Protein AF-A0A6P1AHA4-F1 (afdb_monomer)

Mean predicted aligned error: 9.25 Å

Nearest PDB structures (foldseek):
  4m03-assembly1_A-2  TM=5.095E-01  e=1.663E-08  Staphylococcus aureus subsp. aureus NCTC 8325
  4nzj-assembly1_A  TM=7.032E-01  e=1.638E-04  Bacteroides fragilis NCTC 9343
  6fg9-assembly1_A  TM=3.949E-01  e=1.420E-05  Mus musculus
  2wim-assembly1_A  TM=3.393E-01  e=1.420E-05  Homo sapiens
  6fg9-assembly1_B  TM=3.311E-01  e=2.554E-05  Mus musculus

Foldseek 3Di:
DDDDDDPVRAAKDKDKDWDADPVGDIDIDIDIDGDHDDFDAKDWDDDADQEFEAQAKGKDATDIDGPSRFQKAKDWDFDDPPWDADRRGIIIDHDHPVRAAKGKTKMWMGGPVGHIDIDIGIHGYHHDGDFDAKDWPDDADQEDEQQAKGKDFTDIDTPRPAQKFKDWPFWDPPWDADRRRRIIIDGGDDADKGKTKMKMGRVPHIDIDIGIHGYDHFDDKAWDDPDDADPDDDVPDDGDDDIDIDGD

Secondary structure (DSSP, 8-state):
------GGG-EEEEEEEEEE-TTS-EEEEEEEEEE--PPPPPEE------EEETTSPEEEE--EE-TT-PPPEEEESS--TT-EE-TT-EEEE---GGG-EEEEEEEEEE-TTS-EEEEEEEEEEESS------EE------EEETTS-EEEE--EE-SS-PPPEEEEEE--TT-EE-TTT-EEEESSPPSEEEEEEEEEE-SS-EEEEEEEEEEE--PPPEE--SSPPPS---TTPPP-----EE--

Structure (mmCIF, N/CA/C/O backbone):
data_AF-A0A6P1AHA4-F1
#
_entry.id   AF-A0A6P1AHA4-F1
#
loop_
_atom_site.group_PDB
_atom_site.id
_atom_site.type_symbol
_atom_site.label_atom_id
_atom_site.label_alt_id
_atom_site.label_comp_id
_atom_site.label_asym_id
_atom_site.label_entity_id
_atom_site.label_seq_id
_atom_site.pdbx_PDB_ins_code
_atom_site.Cartn_x
_atom_site.Cartn_y
_atom_site.Cartn_z
_atom_site.occupancy
_atom_site.B_iso_or_equiv
_atom_site.auth_seq_id
_atom_site.auth_comp_id
_atom_site.auth_asym_id
_atom_site.auth_atom_id
_atom_site.pdbx_PDB_model_num
ATOM 1 N N . MET A 1 1 ? -47.583 -9.252 -19.473 1.00 72.88 1 MET A N 1
ATOM 2 C CA . MET A 1 1 ? -46.182 -9.526 -19.862 1.00 72.88 1 MET A CA 1
ATOM 3 C C . MET A 1 1 ? -45.518 -10.325 -18.753 1.00 72.88 1 MET A C 1
ATOM 5 O O . MET A 1 1 ? -45.801 -10.037 -17.598 1.00 72.88 1 MET A O 1
ATOM 9 N N . SER A 1 2 ? -44.690 -11.318 -19.083 1.00 84.12 2 SER A N 1
ATOM 10 C CA . SER A 1 2 ? -43.883 -12.075 -18.114 1.00 84.12 2 SER A CA 1
ATOM 11 C C . SER A 1 2 ? -42.471 -12.244 -18.663 1.00 84.12 2 SER A C 1
ATOM 13 O O . SER A 1 2 ? -42.309 -12.668 -19.806 1.00 84.12 2 SER A O 1
ATOM 15 N N . TRP A 1 3 ? -41.469 -11.923 -17.855 1.00 88.94 3 TRP A N 1
ATOM 16 C CA . TRP A 1 3 ? -40.058 -12.100 -18.173 1.00 88.94 3 TRP A CA 1
ATOM 17 C C . TRP A 1 3 ? -39.348 -12.660 -16.943 1.00 88.94 3 TRP A C 1
ATOM 19 O O . TRP A 1 3 ? -39.652 -12.244 -15.826 1.00 88.94 3 TRP A O 1
ATOM 29 N N . GLN A 1 4 ? -38.435 -13.607 -17.148 1.00 90.88 4 GLN A N 1
ATOM 30 C CA . GLN A 1 4 ? -37.599 -14.179 -16.098 1.00 90.88 4 GLN A CA 1
ATOM 31 C C . GLN A 1 4 ? -36.135 -13.842 -16.425 1.00 90.88 4 GLN A C 1
ATOM 33 O O . GLN A 1 4 ? -35.586 -14.430 -17.360 1.00 90.88 4 GLN A O 1
ATOM 38 N N . PRO A 1 5 ? -35.523 -12.867 -15.727 1.00 87.25 5 PRO A N 1
ATOM 39 C CA . PRO A 1 5 ? -34.144 -12.464 -15.981 1.00 87.25 5 PRO A CA 1
ATOM 40 C C . PRO A 1 5 ? -33.152 -13.612 -15.755 1.00 87.25 5 PRO A C 1
ATOM 42 O O . PRO A 1 5 ? -33.356 -14.473 -14.899 1.00 87.25 5 PRO A O 1
ATOM 45 N N . THR A 1 6 ? -32.055 -13.598 -16.510 1.00 87.88 6 THR A N 1
ATOM 46 C CA . THR A 1 6 ? -30.890 -14.488 -16.327 1.00 87.88 6 THR A CA 1
ATOM 47 C C . THR A 1 6 ? -29.669 -13.653 -15.913 1.00 87.88 6 THR A C 1
ATOM 49 O O . THR A 1 6 ? -29.747 -12.429 -15.996 1.00 87.88 6 THR A O 1
ATOM 52 N N . PRO A 1 7 ? -28.521 -14.239 -15.517 1.00 82.94 7 PRO A N 1
ATOM 53 C CA . PRO A 1 7 ? -27.313 -13.455 -15.216 1.00 82.94 7 PRO A CA 1
ATOM 54 C C . PRO A 1 7 ? -26.872 -12.517 -16.354 1.00 82.94 7 PRO A C 1
ATOM 56 O O . PRO A 1 7 ? -26.447 -11.396 -16.106 1.00 82.94 7 PRO A O 1
ATOM 59 N N . ASN A 1 8 ? -27.087 -12.910 -17.615 1.00 85.50 8 ASN A N 1
ATOM 60 C CA . ASN A 1 8 ? -26.802 -12.069 -18.789 1.00 85.50 8 ASN A CA 1
ATOM 61 C C . ASN A 1 8 ? -27.791 -10.901 -18.963 1.00 85.50 8 ASN A C 1
ATOM 63 O O . ASN A 1 8 ? -27.689 -10.131 -19.912 1.00 85.50 8 ASN A O 1
ATOM 67 N N . SER A 1 9 ? -28.798 -10.814 -18.099 1.00 88.00 9 SER A N 1
ATOM 68 C CA . SER A 1 9 ? -29.814 -9.769 -18.095 1.00 88.00 9 SER A CA 1
ATOM 69 C C . SER A 1 9 ? -29.532 -8.674 -17.069 1.00 88.00 9 SER A C 1
ATOM 71 O O . SER A 1 9 ? -30.369 -7.790 -16.941 1.00 88.00 9 SER A O 1
ATOM 73 N N . ILE A 1 10 ? -28.414 -8.709 -16.338 1.00 86.12 10 ILE A N 1
ATOM 74 C CA . ILE A 1 10 ? -28.027 -7.624 -15.423 1.00 86.12 10 ILE A CA 1
ATOM 75 C C . ILE A 1 10 ? -27.867 -6.312 -16.207 1.00 86.12 10 ILE A C 1
ATOM 77 O O . ILE A 1 10 ? -27.347 -6.304 -17.324 1.00 86.12 10 ILE A O 1
ATOM 81 N N . GLY A 1 11 ? -28.334 -5.209 -15.621 1.00 83.88 11 GLY A N 1
ATOM 82 C CA . GLY A 1 11 ? -28.266 -3.867 -16.199 1.00 83.88 11 GLY A CA 1
ATOM 83 C C . GLY A 1 11 ? -29.634 -3.266 -16.526 1.00 83.88 11 GLY A C 1
ATOM 84 O O . GLY A 1 11 ? -30.683 -3.760 -16.103 1.00 83.88 11 GLY A O 1
ATOM 85 N N . THR A 1 12 ? -29.616 -2.158 -17.267 1.00 89.62 12 THR A N 1
ATOM 86 C CA . THR A 1 12 ? -30.808 -1.352 -17.564 1.00 89.62 12 THR A CA 1
ATOM 87 C C . THR A 1 12 ? -31.448 -1.753 -18.887 1.00 89.62 12 THR A C 1
ATOM 89 O O . THR A 1 12 ? -30.805 -1.737 -19.935 1.00 89.62 12 THR A O 1
ATOM 92 N N . HIS A 1 13 ? -32.751 -2.024 -18.854 1.00 92.44 13 HIS A N 1
ATOM 93 C CA . HIS A 1 13 ? -33.557 -2.411 -20.011 1.00 92.44 13 HIS A CA 1
ATOM 94 C C . HIS A 1 13 ? -34.652 -1.380 -20.261 1.00 92.44 13 HIS A C 1
ATOM 96 O O . HIS A 1 13 ? -35.356 -0.978 -19.335 1.00 92.44 13 HIS A O 1
ATOM 102 N N . GLN A 1 14 ? -34.841 -0.967 -21.514 1.00 93.88 14 GLN A N 1
ATOM 103 C CA . GLN A 1 14 ? -36.011 -0.174 -21.890 1.00 93.88 14 GLN A CA 1
ATOM 104 C C . GLN A 1 14 ? -37.192 -1.089 -22.200 1.00 93.88 14 GLN A C 1
ATOM 106 O O . GLN A 1 14 ? -37.103 -1.985 -23.039 1.00 93.88 14 GLN A O 1
ATOM 111 N N . VAL A 1 15 ? -38.318 -0.828 -21.546 1.00 93.88 15 VAL A N 1
ATOM 112 C CA . VAL A 1 15 ? -39.584 -1.507 -21.796 1.00 93.88 15 VAL A CA 1
ATOM 113 C C . VAL A 1 15 ? -40.530 -0.542 -22.497 1.00 93.88 15 VAL A C 1
ATOM 115 O O . VAL A 1 15 ? -40.813 0.544 -21.993 1.00 93.88 15 VAL A O 1
ATOM 118 N N . LYS A 1 16 ? -41.051 -0.971 -23.650 1.00 94.00 16 LYS A N 1
ATOM 119 C CA . LYS A 1 16 ? -42.031 -0.240 -24.455 1.00 94.00 16 LYS A CA 1
ATOM 120 C C . LYS A 1 16 ? -43.303 -1.062 -24.606 1.00 94.00 16 LYS A C 1
ATOM 122 O O . LYS A 1 16 ? -43.263 -2.193 -25.085 1.00 94.00 16 LYS A O 1
ATOM 127 N N . ILE A 1 17 ? -44.431 -0.481 -24.219 1.00 92.50 17 ILE A N 1
ATOM 128 C CA . ILE A 1 17 ? -45.760 -1.079 -24.345 1.00 92.50 17 ILE A CA 1
ATOM 129 C C . ILE A 1 17 ? -46.559 -0.221 -25.320 1.00 92.50 17 ILE A C 1
ATOM 131 O O . ILE A 1 17 ? -46.728 0.970 -25.079 1.00 92.50 17 ILE A O 1
ATOM 135 N N . GLN A 1 18 ? -47.065 -0.817 -26.400 1.00 93.50 18 GLN A N 1
ATOM 136 C CA . GLN A 1 18 ? -47.950 -0.153 -27.356 1.00 93.50 18 GLN A CA 1
ATOM 137 C C . GLN A 1 18 ? -49.323 -0.824 -27.334 1.00 93.50 18 GLN A C 1
ATOM 139 O O . GLN A 1 18 ? -49.429 -2.046 -27.439 1.00 93.50 18 GLN A O 1
ATOM 144 N N . LEU A 1 19 ? -50.372 -0.020 -27.198 1.00 92.19 19 LEU A N 1
ATOM 145 C CA . LEU A 1 19 ? -51.761 -0.452 -27.316 1.00 92.19 19 LEU A CA 1
ATOM 146 C C . LEU A 1 19 ? -52.336 0.169 -28.577 1.00 92.19 19 LEU A C 1
ATOM 148 O O . LEU A 1 19 ? -52.217 1.380 -28.739 1.00 92.19 19 LEU A O 1
ATOM 152 N N . SER A 1 20 ? -52.977 -0.633 -29.422 1.00 94.06 20 SER A N 1
ATOM 153 C CA . SER A 1 20 ? -53.662 -0.152 -30.622 1.00 94.06 20 SER A CA 1
ATOM 154 C C . SER A 1 20 ? -55.125 -0.576 -30.615 1.00 94.06 20 SER A C 1
ATOM 156 O O . SER A 1 20 ? -55.442 -1.686 -30.183 1.00 94.06 20 SER A O 1
ATOM 158 N N . ASP A 1 21 ? -56.014 0.291 -31.092 1.00 91.19 21 ASP A N 1
ATOM 159 C CA . ASP A 1 21 ? -57.419 -0.045 -31.307 1.00 91.19 21 ASP A CA 1
ATOM 160 C C . ASP A 1 21 ? -57.650 -0.710 -32.678 1.00 91.19 21 ASP A C 1
ATOM 162 O O . ASP A 1 21 ? -56.752 -0.820 -33.517 1.00 91.19 21 ASP A O 1
ATOM 166 N N . HIS A 1 22 ? -58.882 -1.168 -32.920 1.00 88.81 22 HIS A N 1
ATOM 167 C CA . HIS A 1 22 ? -59.252 -1.815 -34.182 1.00 88.81 22 HIS A CA 1
ATOM 168 C C . HIS A 1 22 ? -59.330 -0.842 -35.378 1.00 88.81 22 HIS A C 1
ATOM 170 O O . HIS A 1 22 ? -59.587 -1.280 -36.499 1.00 88.81 22 HIS A O 1
ATOM 176 N N . LEU A 1 23 ? -59.181 0.467 -35.146 1.00 90.00 23 LEU A N 1
ATOM 177 C CA . LEU A 1 23 ? -59.159 1.522 -36.162 1.00 90.00 23 LEU A CA 1
ATOM 178 C C . LEU A 1 23 ? -57.726 1.984 -36.477 1.00 90.00 23 LEU A C 1
ATOM 180 O O . LEU A 1 23 ? -57.538 2.812 -37.367 1.00 90.00 23 LEU A O 1
ATOM 184 N N . GLY A 1 24 ? -56.719 1.425 -35.797 1.00 85.94 24 GLY A N 1
ATOM 185 C CA . GLY A 1 24 ? -55.301 1.677 -36.039 1.00 85.94 24 GLY A CA 1
ATOM 186 C C . GLY A 1 24 ? -54.704 2.837 -35.239 1.00 85.94 24 GLY A C 1
ATOM 187 O O . GLY A 1 24 ? -53.540 3.171 -35.461 1.00 85.94 24 GLY A O 1
ATOM 188 N N . LEU A 1 25 ? -55.442 3.446 -34.306 1.00 91.56 25 LEU A N 1
ATOM 189 C CA . LEU A 1 25 ? -54.861 4.418 -33.376 1.00 91.56 25 LEU A CA 1
ATOM 190 C C . LEU A 1 25 ? -54.088 3.681 -32.290 1.00 91.56 25 LEU A C 1
ATOM 192 O O . LEU A 1 25 ? -54.546 2.651 -31.804 1.00 91.56 25 LEU A O 1
ATOM 196 N N . SER A 1 26 ? -52.932 4.214 -31.890 1.00 93.19 26 SER A N 1
ATOM 197 C CA . SER A 1 26 ? -52.112 3.598 -30.848 1.00 93.19 26 SER A CA 1
ATOM 198 C C . SER A 1 26 ? -51.616 4.591 -29.808 1.00 93.19 26 SER A C 1
ATOM 200 O O . SER A 1 26 ? -51.349 5.749 -30.126 1.00 93.19 26 SER A O 1
ATOM 202 N N . THR A 1 27 ? -51.453 4.116 -28.577 1.00 95.00 27 THR A N 1
ATOM 203 C CA . THR A 1 27 ? -50.766 4.817 -27.491 1.00 95.00 27 THR A CA 1
ATOM 204 C C . THR A 1 27 ? -49.573 3.994 -27.024 1.00 95.00 27 THR A C 1
ATOM 206 O O . THR A 1 27 ? -49.561 2.771 -27.165 1.00 95.00 27 THR A O 1
ATOM 209 N N . THR A 1 28 ? -48.550 4.662 -26.500 1.00 95.31 28 THR A N 1
ATOM 210 C CA . THR A 1 28 ? -47.308 4.032 -26.047 1.00 95.31 28 THR A CA 1
ATOM 211 C C . THR A 1 28 ? -46.993 4.458 -24.619 1.00 95.31 28 THR A C 1
ATOM 213 O O . THR A 1 28 ? -47.102 5.635 -24.286 1.00 95.31 28 THR A O 1
ATOM 216 N N . GLN A 1 29 ? -46.552 3.504 -23.804 1.00 94.94 29 GLN A N 1
ATOM 217 C CA . GLN A 1 29 ? -45.918 3.739 -22.513 1.00 94.94 29 GLN A CA 1
ATOM 218 C C . GLN A 1 29 ? -44.489 3.192 -22.541 1.00 94.94 29 GLN A C 1
ATOM 220 O O . GLN A 1 29 ? -44.266 2.057 -22.965 1.00 94.94 29 GLN A O 1
ATOM 225 N N . GLU A 1 30 ? -43.534 3.990 -22.070 1.00 96.50 30 GLU A N 1
ATOM 226 C CA . GLU A 1 30 ? -42.123 3.614 -21.968 1.00 96.50 30 GLU A CA 1
ATOM 227 C C . GLU A 1 30 ? -41.646 3.776 -20.522 1.00 96.50 30 GLU A C 1
ATOM 229 O O . GLU A 1 30 ? -42.022 4.730 -19.838 1.00 96.50 30 GLU A O 1
ATOM 234 N N . PHE A 1 31 ? -40.841 2.826 -20.048 1.00 94.00 31 PHE A N 1
ATOM 235 C CA . PHE A 1 31 ? -40.146 2.904 -18.764 1.00 94.00 31 PHE A CA 1
ATOM 236 C C . PHE A 1 31 ? -38.837 2.115 -18.807 1.00 94.00 31 PHE A C 1
ATOM 238 O O . PHE A 1 31 ? -38.644 1.237 -19.648 1.00 94.00 31 PHE A O 1
ATOM 245 N N . THR A 1 32 ? -37.929 2.422 -17.888 1.00 94.44 32 THR A N 1
ATOM 246 C CA . THR A 1 32 ? -36.685 1.674 -17.689 1.00 94.44 32 THR A CA 1
ATOM 247 C C . THR A 1 32 ? -36.843 0.682 -16.545 1.00 94.44 32 THR A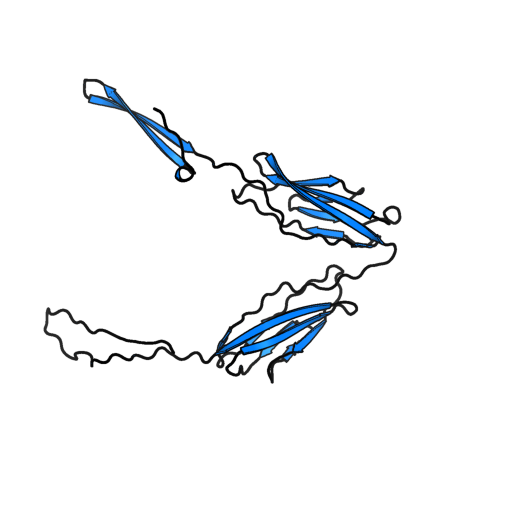 C 1
ATOM 249 O O . THR A 1 32 ? -37.358 1.037 -15.485 1.00 94.44 32 THR A O 1
ATOM 252 N N . LEU A 1 33 ? -36.379 -0.547 -16.750 1.00 91.06 33 LEU A N 1
ATOM 253 C CA . LEU A 1 33 ? -36.299 -1.599 -15.744 1.00 91.06 33 LEU A CA 1
ATOM 254 C C . LEU A 1 33 ? -34.828 -1.933 -15.497 1.00 91.06 33 LEU A C 1
ATOM 256 O O . LEU A 1 33 ? -34.124 -2.338 -16.419 1.00 91.06 33 LEU A O 1
ATOM 260 N N . GLU A 1 34 ? -34.373 -1.779 -14.261 1.00 89.44 34 GLU A N 1
ATOM 261 C CA . GLU A 1 34 ? -33.038 -2.199 -13.843 1.00 89.44 34 GLU A CA 1
ATOM 262 C C . GLU A 1 34 ? -33.112 -3.613 -13.256 1.00 89.44 34 GLU A C 1
ATOM 264 O O . GLU A 1 34 ? -33.886 -3.872 -12.332 1.00 89.44 34 GLU A O 1
ATOM 269 N N . VAL A 1 35 ? -32.314 -4.534 -13.795 1.00 86.19 35 VAL A N 1
ATOM 270 C CA . VAL A 1 35 ? -32.098 -5.853 -13.193 1.00 86.19 35 VAL A CA 1
ATOM 271 C C . VAL A 1 35 ? -30.781 -5.821 -12.443 1.00 86.19 35 VAL A C 1
ATOM 273 O O . VAL A 1 35 ? -29.713 -5.745 -13.053 1.00 86.19 35 VAL A O 1
ATOM 276 N N . LYS A 1 36 ? -30.870 -5.899 -11.118 1.00 79.31 36 LYS A N 1
ATOM 277 C CA . LYS A 1 36 ? -29.707 -5.982 -10.237 1.00 79.31 36 LYS A CA 1
ATOM 278 C C . LYS A 1 36 ? -29.238 -7.428 -10.094 1.00 79.31 36 LYS A C 1
ATOM 280 O O . LYS A 1 36 ? -30.049 -8.356 -10.156 1.00 79.31 36 LYS A O 1
ATOM 285 N N . GLY A 1 37 ? -27.929 -7.603 -9.936 1.00 80.38 37 GLY A N 1
ATOM 286 C CA . GLY A 1 37 ? -27.322 -8.888 -9.604 1.00 80.38 37 GLY A CA 1
ATOM 287 C C . GLY A 1 37 ? -27.663 -9.347 -8.182 1.00 80.38 37 GLY A C 1
ATOM 288 O O . GLY A 1 37 ? -28.421 -8.700 -7.458 1.00 80.38 37 GLY A O 1
ATOM 289 N N . ILE A 1 38 ? -27.098 -10.489 -7.789 1.00 84.19 38 ILE A N 1
ATOM 290 C CA . ILE A 1 38 ? -27.051 -10.892 -6.380 1.00 84.19 38 ILE A CA 1
ATOM 291 C C . ILE A 1 38 ? -25.902 -10.111 -5.754 1.00 84.19 38 ILE A C 1
ATOM 293 O O . ILE A 1 38 ? -24.783 -10.230 -6.235 1.00 84.19 38 ILE A O 1
ATOM 297 N N . ASN A 1 39 ? -26.193 -9.350 -4.705 1.00 88.19 39 ASN A N 1
ATOM 298 C CA . ASN A 1 39 ? -25.191 -8.583 -3.976 1.00 88.19 39 ASN A CA 1
ATOM 299 C C . ASN A 1 39 ? -24.096 -9.493 -3.404 1.00 88.19 39 ASN A C 1
ATOM 301 O O . ASN A 1 39 ? -24.404 -10.480 -2.721 1.00 88.19 39 ASN A O 1
ATOM 305 N N . THR A 1 40 ? -22.840 -9.149 -3.650 1.00 91.31 40 THR A N 1
ATOM 306 C CA . THR A 1 40 ? -21.669 -9.858 -3.139 1.00 91.31 40 THR A CA 1
ATOM 307 C C . THR A 1 40 ? -21.115 -9.111 -1.929 1.00 91.31 40 THR A C 1
ATOM 309 O O . THR A 1 40 ? -20.973 -7.903 -2.000 1.00 91.31 40 THR A O 1
ATOM 312 N N . PRO A 1 41 ? -20.764 -9.786 -0.819 1.00 93.62 41 PRO A N 1
ATOM 313 C CA . PRO A 1 41 ? -20.132 -9.104 0.302 1.00 93.62 41 PRO A CA 1
ATOM 314 C C . PRO A 1 41 ? -18.768 -8.497 -0.075 1.00 93.62 41 PRO A C 1
ATOM 316 O O . PRO A 1 41 ? -18.034 -9.104 -0.869 1.00 93.62 41 PRO A O 1
ATOM 319 N N . PRO A 1 42 ? -18.354 -7.407 0.593 1.00 97.44 42 PRO A N 1
ATOM 320 C CA . PRO A 1 42 ? -17.013 -6.848 0.448 1.00 97.44 42 PRO A CA 1
ATOM 321 C C . PRO A 1 42 ? -15.913 -7.868 0.768 1.00 97.44 42 PRO A C 1
ATOM 323 O O . PRO A 1 42 ? -16.109 -8.791 1.558 1.00 97.44 42 PRO A O 1
ATOM 326 N N . GLN A 1 43 ? -14.709 -7.674 0.238 1.00 98.00 43 GLN A N 1
ATOM 327 C CA . GLN A 1 43 ? -13.529 -8.487 0.557 1.00 98.00 43 GLN A CA 1
ATOM 328 C C . GLN A 1 43 ? -12.407 -7.622 1.126 1.00 98.00 43 GLN A C 1
ATOM 330 O O . GLN A 1 43 ? -12.091 -6.587 0.551 1.00 98.00 43 GLN A O 1
ATOM 335 N N . ILE A 1 44 ? -11.798 -8.056 2.235 1.00 98.25 44 ILE A N 1
ATOM 336 C CA . ILE A 1 44 ? -10.654 -7.390 2.879 1.00 98.25 44 ILE A CA 1
ATOM 337 C C . ILE A 1 44 ? -9.359 -8.071 2.422 1.00 98.25 44 ILE A C 1
ATOM 339 O O . ILE A 1 44 ? -9.240 -9.291 2.528 1.00 98.25 44 ILE A O 1
ATOM 343 N N . HIS A 1 45 ? -8.385 -7.280 1.969 1.00 97.00 45 HIS A N 1
ATOM 344 C CA . HIS A 1 45 ? -7.090 -7.751 1.450 1.00 97.00 45 HIS A CA 1
ATOM 345 C C . HIS A 1 45 ? -5.886 -7.236 2.248 1.00 97.00 45 HIS A C 1
ATOM 347 O O . HIS A 1 45 ? -4.760 -7.668 2.013 1.00 97.00 45 HIS A O 1
ATOM 353 N N . SER A 1 46 ? -6.097 -6.307 3.184 1.00 96.56 46 SER A N 1
ATOM 354 C CA . SER A 1 46 ? -5.052 -5.799 4.078 1.00 96.56 46 SER A CA 1
ATOM 355 C C . SER A 1 46 ? -4.747 -6.770 5.220 1.00 96.56 46 SER A C 1
ATOM 357 O O . SER A 1 46 ? -5.631 -7.465 5.719 1.00 96.56 46 SER A O 1
ATOM 359 N N . THR A 1 47 ? -3.518 -6.713 5.737 1.00 95.69 47 THR A N 1
ATOM 360 C CA . THR A 1 47 ? -3.073 -7.477 6.916 1.00 95.69 47 THR A CA 1
ATOM 361 C C . THR A 1 47 ? -2.693 -6.510 8.043 1.00 95.69 47 THR A C 1
ATOM 363 O O . THR A 1 47 ? -1.952 -5.568 7.770 1.00 95.69 47 THR A O 1
ATOM 366 N N . PRO A 1 48 ? -3.199 -6.687 9.277 1.00 96.06 48 PRO A N 1
ATOM 367 C CA . PRO A 1 48 ? -2.885 -5.802 10.397 1.00 96.06 48 PRO A CA 1
ATOM 368 C C . PRO A 1 48 ? -1.482 -6.047 10.953 1.00 96.06 48 PRO A C 1
ATOM 370 O O . PRO A 1 48 ? -0.965 -7.164 10.912 1.00 96.06 48 PRO A O 1
ATOM 373 N N . ILE A 1 49 ? -0.917 -5.011 11.570 1.00 92.75 49 ILE A N 1
ATOM 374 C CA . ILE A 1 49 ? 0.230 -5.149 12.468 1.00 92.75 49 ILE A CA 1
ATOM 375 C C . ILE A 1 49 ? -0.295 -5.693 13.801 1.00 92.75 49 ILE A C 1
ATOM 377 O O . ILE A 1 49 ? -1.308 -5.227 14.322 1.00 92.75 49 ILE A O 1
ATOM 381 N N . THR A 1 50 ? 0.370 -6.700 14.361 1.00 95.69 50 THR A N 1
ATOM 382 C CA . THR A 1 50 ? -0.115 -7.419 15.554 1.00 95.69 50 THR A CA 1
ATOM 383 C C . THR A 1 50 ? 0.645 -7.070 16.832 1.00 95.69 50 THR A C 1
ATOM 385 O O . THR A 1 50 ? 0.451 -7.719 17.862 1.00 95.69 50 THR A O 1
ATOM 388 N N . SER A 1 51 ? 1.494 -6.044 16.799 1.00 95.12 51 SER A N 1
ATOM 389 C CA . SER A 1 51 ? 2.216 -5.527 17.962 1.00 95.12 51 SER A CA 1
ATOM 390 C C . SER A 1 51 ? 2.299 -4.005 17.949 1.00 95.12 51 SER A C 1
ATOM 392 O O . SER A 1 51 ? 2.309 -3.388 16.893 1.00 95.12 51 SER A O 1
ATOM 394 N N . THR A 1 52 ? 2.354 -3.400 19.128 1.00 96.25 52 THR A N 1
ATOM 395 C CA . THR A 1 52 ? 2.710 -1.989 19.329 1.00 96.25 52 THR A CA 1
ATOM 396 C C . THR A 1 52 ? 3.203 -1.805 20.769 1.00 96.25 52 THR A C 1
ATOM 398 O O . THR A 1 52 ? 3.116 -2.736 21.579 1.00 96.25 52 THR A O 1
ATOM 401 N N . SER A 1 53 ? 3.704 -0.629 21.129 1.00 96.38 53 SER A N 1
ATOM 402 C CA . SER A 1 53 ? 3.989 -0.281 22.520 1.00 96.38 53 SER A CA 1
ATOM 403 C C . SER A 1 53 ? 3.043 0.785 23.052 1.00 96.38 53 SER A C 1
ATOM 405 O O . SER A 1 53 ? 2.349 1.477 22.308 1.00 96.38 53 SER A O 1
ATOM 407 N N . ILE A 1 54 ? 3.046 0.950 24.371 1.00 96.56 54 ILE A N 1
ATOM 408 C CA . ILE A 1 54 ? 2.464 2.139 24.995 1.00 96.56 54 ILE A CA 1
ATOM 409 C C . ILE A 1 54 ? 3.092 3.414 24.420 1.00 96.56 54 ILE A C 1
ATOM 411 O O . ILE A 1 54 ? 4.257 3.404 24.015 1.00 96.56 54 ILE A O 1
ATOM 415 N N . ASP A 1 55 ? 2.301 4.484 24.370 1.00 94.62 55 ASP A N 1
ATOM 416 C CA . ASP A 1 55 ? 2.663 5.817 23.865 1.00 94.62 55 ASP A CA 1
ATOM 417 C C . ASP A 1 55 ? 3.078 5.886 22.375 1.00 94.62 55 ASP A C 1
ATOM 419 O O . ASP A 1 55 ? 3.263 6.981 21.842 1.00 94.62 55 ASP A O 1
ATOM 423 N N . GLN A 1 56 ? 3.148 4.752 21.670 1.00 93.12 56 GLN A N 1
ATOM 424 C CA . GLN A 1 56 ? 3.398 4.669 20.230 1.00 93.12 56 GLN A CA 1
ATOM 425 C C . GLN A 1 56 ? 2.068 4.678 19.470 1.00 93.12 56 GLN A C 1
ATOM 427 O O . GLN A 1 56 ? 1.106 3.996 19.836 1.00 93.12 56 GLN A O 1
ATOM 432 N N . ALA A 1 57 ? 1.986 5.483 18.412 1.00 94.06 57 ALA A N 1
ATOM 433 C CA . ALA A 1 57 ? 0.794 5.534 17.579 1.00 94.06 57 ALA A CA 1
ATOM 434 C C . ALA A 1 57 ? 0.660 4.231 16.778 1.00 94.06 57 ALA A C 1
ATOM 436 O O . ALA A 1 57 ? 1.492 3.912 15.938 1.00 94.06 57 ALA A O 1
ATOM 437 N N . TYR A 1 58 ? -0.417 3.492 17.020 1.00 95.62 58 TYR A N 1
ATOM 438 C CA . TYR A 1 58 ? -0.849 2.385 16.185 1.00 95.62 58 TYR A CA 1
ATOM 439 C C . TYR A 1 58 ? -1.773 2.920 15.091 1.00 95.62 58 TYR A C 1
ATOM 441 O O . TYR A 1 58 ? -2.833 3.488 15.381 1.00 95.62 58 TYR A O 1
ATOM 449 N N . THR A 1 59 ? -1.388 2.710 13.834 1.00 95.31 59 THR A N 1
ATOM 450 C CA . THR A 1 59 ? -2.227 3.014 12.674 1.00 95.31 59 THR A CA 1
ATOM 451 C C . THR A 1 59 ? -2.364 1.783 11.791 1.00 95.31 59 THR A C 1
ATOM 453 O O . THR A 1 59 ? -1.418 1.020 11.617 1.00 95.31 59 THR A O 1
ATOM 456 N N . TYR A 1 60 ? -3.563 1.559 11.257 1.00 96.56 60 TYR A N 1
ATOM 457 C CA . TYR A 1 60 ? -3.808 0.453 10.338 1.00 96.56 60 TYR A CA 1
ATOM 458 C C . TYR A 1 60 ? -4.869 0.833 9.309 1.00 96.56 60 TYR A C 1
ATOM 460 O O . TYR A 1 60 ? -5.999 1.155 9.668 1.00 96.56 60 TYR A O 1
ATOM 468 N N . GLN A 1 61 ? -4.504 0.803 8.028 1.00 97.19 61 GLN A N 1
ATOM 469 C CA . GLN A 1 61 ? -5.415 1.088 6.926 1.00 97.19 61 GLN A CA 1
ATOM 470 C C . GLN A 1 61 ? -6.063 -0.203 6.425 1.00 97.19 61 GLN A C 1
ATOM 472 O O . GLN A 1 61 ? -5.380 -1.110 5.944 1.00 97.19 61 GLN A O 1
ATOM 477 N N . ILE A 1 62 ? -7.391 -0.263 6.483 1.00 98.12 62 ILE A N 1
ATOM 478 C CA . ILE A 1 62 ? -8.145 -1.360 5.882 1.00 98.12 62 ILE A CA 1
ATOM 479 C C . ILE A 1 62 ? -8.167 -1.169 4.365 1.00 98.12 62 ILE A C 1
ATOM 481 O O . ILE A 1 62 ? -8.578 -0.118 3.871 1.00 98.12 62 ILE A O 1
ATOM 485 N N . ALA A 1 63 ? -7.741 -2.192 3.627 1.00 97.50 63 ALA A N 1
ATOM 486 C CA . ALA A 1 63 ? -7.891 -2.272 2.181 1.00 97.50 63 ALA A CA 1
ATOM 487 C C . ALA A 1 63 ? -8.979 -3.296 1.869 1.00 97.50 63 ALA A C 1
ATOM 489 O O . ALA A 1 63 ? -8.803 -4.491 2.121 1.00 97.50 63 ALA A O 1
ATOM 490 N N . ALA A 1 64 ? -10.102 -2.823 1.335 1.00 97.75 64 ALA A N 1
ATOM 491 C CA . ALA A 1 64 ? -11.228 -3.660 0.959 1.00 97.75 64 ALA A CA 1
ATOM 492 C C . ALA A 1 64 ? -11.792 -3.260 -0.408 1.00 97.75 64 ALA A C 1
ATOM 494 O O . ALA A 1 64 ? -11.678 -2.110 -0.829 1.00 97.75 64 ALA A O 1
ATOM 495 N N . THR A 1 65 ? -12.394 -4.223 -1.098 1.00 97.06 65 THR A N 1
ATOM 496 C CA . THR A 1 65 ? -13.029 -4.035 -2.407 1.00 97.06 65 THR A CA 1
ATOM 497 C C . THR A 1 65 ? -14.392 -4.696 -2.436 1.00 97.06 65 THR A C 1
ATOM 499 O O . THR A 1 65 ? -14.567 -5.764 -1.851 1.00 97.06 65 THR A O 1
ATOM 502 N N . ASP A 1 66 ? -15.306 -4.115 -3.199 1.00 95.94 66 ASP A N 1
ATOM 503 C CA . ASP A 1 66 ? -16.598 -4.701 -3.524 1.00 95.94 66 ASP A CA 1
ATOM 504 C C . ASP A 1 66 ? -16.685 -4.949 -5.035 1.00 95.94 66 ASP A C 1
ATOM 506 O O . ASP A 1 66 ? -16.347 -4.063 -5.823 1.00 95.94 66 ASP A O 1
ATOM 510 N N . ILE A 1 67 ? -17.075 -6.156 -5.455 1.00 92.81 67 ILE A N 1
ATOM 511 C CA . ILE A 1 67 ? -17.103 -6.514 -6.885 1.00 92.81 67 ILE A CA 1
ATOM 512 C C . ILE A 1 67 ? -18.286 -5.877 -7.622 1.00 92.81 67 ILE A C 1
ATOM 514 O O . ILE A 1 67 ? -18.202 -5.643 -8.830 1.00 92.81 67 ILE A O 1
ATOM 518 N N . ASP A 1 68 ? -19.356 -5.561 -6.894 1.00 90.06 68 ASP A N 1
ATOM 519 C CA . ASP A 1 68 ? -20.521 -4.838 -7.390 1.00 90.06 68 ASP A CA 1
ATOM 520 C C . ASP A 1 68 ? -20.256 -3.312 -7.416 1.00 90.06 68 ASP A C 1
ATOM 522 O O . ASP A 1 68 ? -21.009 -2.552 -8.028 1.00 90.06 68 ASP A O 1
ATOM 526 N N . ASN A 1 69 ? -19.093 -2.878 -6.903 1.00 90.38 69 ASN A N 1
ATOM 527 C CA . ASN A 1 69 ? -18.643 -1.488 -6.745 1.00 90.38 69 ASN A CA 1
ATOM 528 C C . ASN A 1 69 ? -19.532 -0.675 -5.797 1.00 90.38 69 ASN A C 1
ATOM 530 O O . ASN A 1 69 ? -19.639 0.550 -5.935 1.00 90.38 69 ASN A O 1
ATOM 534 N N . ASP A 1 70 ? -20.154 -1.345 -4.830 1.00 93.06 70 ASP A N 1
ATOM 535 C CA . ASP A 1 70 ? -20.928 -0.669 -3.804 1.00 93.06 70 ASP A CA 1
ATOM 536 C C . ASP A 1 70 ? -20.013 0.112 -2.838 1.00 93.06 70 ASP A C 1
ATOM 538 O O . ASP A 1 70 ? -18.936 -0.363 -2.458 1.00 93.06 70 ASP A O 1
ATOM 542 N N . PRO A 1 71 ? -20.410 1.329 -2.410 1.00 95.75 71 PRO A N 1
ATOM 543 C CA . PRO A 1 71 ? -19.670 2.073 -1.397 1.00 95.75 71 PRO A CA 1
ATOM 544 C C . PRO A 1 71 ? -19.538 1.291 -0.086 1.00 95.75 71 PRO A C 1
ATOM 546 O O . PRO A 1 71 ? -20.499 0.686 0.392 1.00 95.75 71 PRO A O 1
ATOM 549 N N . LEU A 1 72 ? -18.357 1.367 0.528 1.00 97.81 72 LEU A N 1
ATOM 550 C CA . LEU A 1 72 ? -18.031 0.633 1.747 1.00 97.81 72 LEU A CA 1
ATOM 551 C C . LEU A 1 72 ? -18.146 1.511 2.992 1.00 97.81 72 LEU A C 1
ATOM 553 O O . LEU A 1 72 ? -17.734 2.668 2.994 1.00 97.81 72 LEU A O 1
ATOM 557 N N . THR A 1 73 ? -18.668 0.930 4.070 1.00 98.25 73 THR A N 1
ATOM 558 C CA . THR A 1 73 ? -18.683 1.512 5.416 1.00 98.25 73 THR A CA 1
ATOM 559 C C . THR A 1 73 ? -17.823 0.670 6.350 1.00 98.25 73 THR A C 1
ATOM 561 O O . THR A 1 73 ? -17.903 -0.559 6.339 1.00 98.25 73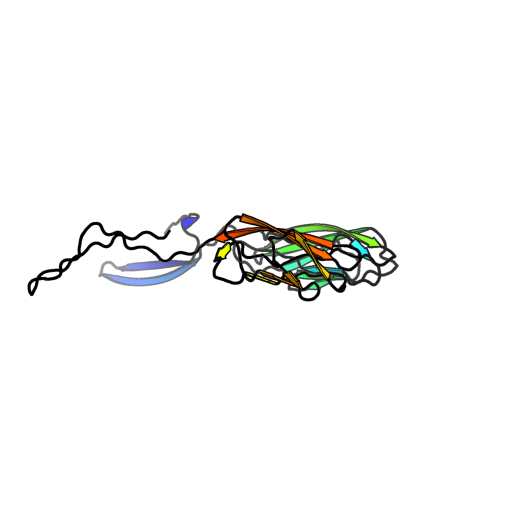 THR A O 1
ATOM 564 N N . TYR A 1 74 ? -17.025 1.337 7.182 1.00 98.50 74 TYR A N 1
ATOM 565 C CA . TYR A 1 74 ? -16.081 0.710 8.101 1.00 98.50 74 TYR A CA 1
ATOM 566 C C . TYR A 1 74 ? -16.504 0.961 9.544 1.00 98.50 74 TYR A C 1
ATOM 568 O O . TYR A 1 74 ? -16.775 2.095 9.936 1.00 98.50 74 TYR A O 1
ATOM 576 N N . THR A 1 75 ? -16.560 -0.098 10.348 1.00 98.06 75 THR A N 1
ATOM 577 C CA . THR A 1 75 ? -16.940 -0.016 11.763 1.00 98.06 75 THR A CA 1
ATOM 578 C C . THR A 1 75 ? -16.088 -0.942 12.621 1.00 98.06 75 THR A C 1
ATOM 580 O O . THR A 1 75 ? -15.523 -1.925 12.139 1.00 98.06 75 THR A O 1
ATOM 583 N N . LEU A 1 76 ? -15.998 -0.621 13.911 1.00 98.25 76 LEU A N 1
ATOM 584 C CA . LEU A 1 76 ? -15.353 -1.469 14.910 1.00 98.25 76 LEU A CA 1
ATOM 585 C C . LEU A 1 76 ? -16.392 -2.360 15.596 1.00 98.25 76 LEU A C 1
ATOM 587 O O . LEU A 1 76 ? -17.479 -1.904 15.948 1.00 98.25 76 LEU A O 1
ATOM 591 N N . GLY A 1 77 ? -16.029 -3.626 15.782 1.00 97.06 77 GLY A N 1
ATOM 592 C CA . GLY A 1 77 ? -16.693 -4.583 16.661 1.00 97.06 77 GLY A CA 1
ATOM 593 C C . GLY A 1 77 ? -16.051 -4.554 18.050 1.00 97.06 77 GLY A C 1
ATOM 594 O O . GLY A 1 77 ? -16.127 -3.547 18.747 1.00 97.06 77 GLY A O 1
ATOM 595 N N . SER A 1 78 ? -15.398 -5.651 18.455 1.00 97.56 78 SER A N 1
ATOM 596 C CA . SER A 1 78 ? -14.518 -5.640 19.635 1.00 97.56 78 SER A CA 1
ATOM 597 C C . SER A 1 78 ? -13.343 -4.691 19.403 1.00 97.56 78 SER A C 1
ATOM 599 O O . SER A 1 78 ? -12.690 -4.775 18.365 1.00 97.56 78 SER A O 1
ATOM 601 N N . ALA A 1 79 ? -13.073 -3.794 20.346 1.00 97.81 79 ALA A N 1
ATOM 602 C CA . ALA A 1 79 ? -11.936 -2.884 20.309 1.00 97.81 79 ALA A CA 1
ATOM 603 C C . ALA A 1 79 ? -11.603 -2.390 21.730 1.00 97.81 79 ALA A C 1
ATOM 605 O O . ALA A 1 79 ? -12.509 -2.292 22.563 1.00 97.81 79 ALA A O 1
ATOM 606 N N . PRO A 1 80 ? -10.332 -2.062 22.023 1.00 97.69 80 PRO A N 1
ATOM 607 C CA . PRO A 1 80 ? -9.961 -1.394 23.263 1.00 97.69 80 PRO A CA 1
ATOM 608 C C . PRO A 1 80 ? -10.478 0.049 23.307 1.00 97.69 80 PRO A C 1
ATOM 610 O O . PRO A 1 80 ? -10.733 0.679 22.277 1.00 97.69 80 PRO A O 1
ATOM 613 N N . ASP A 1 81 ? -10.569 0.599 24.519 1.00 96.44 81 ASP A N 1
ATOM 614 C CA . ASP A 1 81 ? -10.963 1.992 24.722 1.00 96.44 81 ASP A CA 1
ATOM 615 C C . ASP A 1 81 ? -10.054 2.956 23.942 1.00 96.44 81 ASP A C 1
ATOM 617 O O . ASP A 1 81 ? -8.821 2.838 23.945 1.00 96.44 81 ASP A O 1
ATOM 621 N N . ASN A 1 82 ? -10.691 3.958 23.330 1.00 96.19 82 ASN A N 1
ATOM 622 C CA . ASN A 1 82 ? -10.082 5.013 22.513 1.00 96.19 82 ASN A CA 1
ATOM 623 C C . ASN A 1 82 ? -9.456 4.554 21.185 1.00 96.19 82 ASN A C 1
ATOM 625 O O . ASN A 1 82 ? -8.838 5.374 20.507 1.00 96.19 82 ASN A O 1
ATOM 629 N N . LEU A 1 83 ? -9.615 3.290 20.779 1.00 98.38 83 LEU A N 1
ATOM 630 C CA . LEU A 1 83 ? -9.332 2.890 19.402 1.00 98.38 83 LEU A CA 1
ATOM 631 C C . LEU A 1 83 ? -10.458 3.396 18.497 1.00 98.38 83 LEU A C 1
ATOM 633 O O . LEU A 1 83 ? -11.640 3.231 18.796 1.00 98.38 83 LEU A O 1
ATOM 637 N N . THR A 1 84 ? -10.087 4.044 17.397 1.00 98.50 84 THR A N 1
ATOM 638 C CA . THR A 1 84 ? -11.035 4.672 16.467 1.00 98.50 84 THR A CA 1
ATOM 639 C C . THR A 1 84 ? -10.830 4.163 15.050 1.00 98.50 84 THR A C 1
ATOM 641 O O . THR A 1 84 ? -9.739 3.713 14.711 1.00 98.50 84 THR A O 1
ATOM 644 N N . ILE A 1 85 ? -11.882 4.234 14.234 1.00 98.56 85 ILE A N 1
ATOM 645 C CA . ILE A 1 85 ? -11.837 4.015 12.787 1.00 98.56 85 ILE A CA 1
ATOM 646 C C . ILE A 1 85 ? -12.517 5.201 12.100 1.00 98.56 85 ILE A C 1
ATOM 648 O O . ILE A 1 85 ? -13.571 5.650 12.558 1.00 98.56 85 ILE A O 1
ATOM 652 N N . ASN A 1 86 ? -11.909 5.742 11.045 1.00 98.31 86 ASN A N 1
ATOM 653 C CA . ASN A 1 86 ? -12.512 6.819 10.256 1.00 98.31 86 ASN A CA 1
ATOM 654 C C . ASN A 1 86 ? -13.350 6.276 9.080 1.00 98.31 86 ASN A C 1
ATOM 656 O O . ASN A 1 86 ? -13.386 5.075 8.816 1.00 98.31 86 ASN A O 1
ATOM 660 N N . GLU A 1 87 ? -14.013 7.176 8.348 1.00 96.81 87 GLU A N 1
ATOM 661 C CA . GLU A 1 87 ? -14.858 6.825 7.193 1.00 96.81 87 GLU A CA 1
ATOM 662 C C . GLU A 1 87 ? -14.091 6.175 6.029 1.00 96.81 87 GLU A C 1
ATOM 664 O O . GLU A 1 87 ? -14.685 5.472 5.217 1.00 96.81 87 GLU A O 1
ATOM 669 N N . PHE A 1 88 ? -12.770 6.358 5.978 1.00 96.88 88 PHE A N 1
ATOM 670 C CA . PHE A 1 88 ? -11.882 5.769 4.977 1.00 96.88 88 PHE A CA 1
ATOM 671 C C . PHE A 1 88 ? -11.268 4.438 5.433 1.00 96.88 88 PHE A C 1
ATOM 673 O O . PHE A 1 88 ? -10.420 3.893 4.734 1.00 96.88 88 PHE A O 1
ATOM 680 N N . GLY A 1 89 ? -11.658 3.911 6.599 1.00 97.56 89 GLY A N 1
ATOM 681 C CA . GLY A 1 89 ? -11.143 2.645 7.122 1.00 97.56 89 GLY A CA 1
ATOM 682 C C . GLY A 1 89 ? -9.759 2.738 7.770 1.00 97.56 89 GLY A C 1
ATOM 683 O O . GLY A 1 89 ? -9.119 1.708 7.972 1.00 97.56 89 GLY A O 1
ATOM 684 N N . GLN A 1 90 ? -9.283 3.939 8.110 1.00 98.25 90 GLN A N 1
ATOM 685 C CA . GLN A 1 90 ? -8.055 4.107 8.884 1.00 98.25 90 GLN A CA 1
ATOM 686 C C . GLN A 1 90 ? -8.350 3.918 10.371 1.00 98.25 90 GLN A C 1
ATOM 688 O O . GLN A 1 90 ? -9.105 4.690 10.967 1.00 98.25 90 GLN A O 1
ATOM 693 N N . ILE A 1 91 ? -7.727 2.909 10.970 1.00 98.38 91 ILE A N 1
ATOM 694 C CA . ILE A 1 91 ? -7.714 2.689 12.413 1.00 98.38 91 ILE A CA 1
ATOM 695 C C . ILE A 1 91 ? -6.602 3.520 13.041 1.00 98.38 91 ILE A C 1
ATOM 697 O O . ILE A 1 91 ? -5.495 3.593 12.506 1.00 98.38 91 ILE A O 1
ATOM 701 N N . SER A 1 92 ? -6.890 4.148 14.178 1.00 97.94 92 SER A N 1
ATOM 702 C CA . SER A 1 92 ? -5.924 4.932 14.950 1.00 97.94 92 SER A CA 1
ATOM 703 C C . SER A 1 92 ? -6.094 4.699 16.445 1.00 97.94 92 SER A C 1
ATOM 705 O O . SER A 1 92 ? -7.214 4.722 16.968 1.00 97.94 92 SER A O 1
ATOM 707 N N . TRP A 1 93 ? -4.973 4.477 17.130 1.00 97.88 93 TRP A N 1
ATOM 708 C CA . TRP A 1 93 ? -4.928 4.237 18.567 1.00 97.88 93 TRP A CA 1
ATOM 709 C C . TRP A 1 93 ? -3.563 4.604 19.158 1.00 97.88 93 TRP A C 1
ATOM 711 O O . TRP A 1 93 ? -2.538 4.424 18.512 1.00 97.88 93 TRP A O 1
ATOM 721 N N . THR A 1 94 ? -3.533 5.077 20.401 1.00 97.06 94 THR A N 1
ATOM 722 C CA . THR A 1 94 ? -2.294 5.264 21.173 1.00 97.06 94 THR A CA 1
ATOM 723 C C . THR A 1 94 ? -2.493 4.578 22.524 1.00 97.06 94 THR A C 1
ATOM 725 O O . THR A 1 94 ? -3.191 5.136 23.379 1.00 97.06 94 THR A O 1
ATOM 728 N N . PRO A 1 95 ? -1.966 3.355 22.714 1.00 97.00 95 PRO A N 1
ATOM 729 C CA . PRO A 1 95 ? -2.178 2.594 23.937 1.00 97.00 95 PRO A CA 1
ATOM 730 C C . PRO A 1 95 ? -1.571 3.292 25.155 1.00 97.00 95 PRO A C 1
ATOM 732 O O . PRO A 1 95 ? -0.461 3.821 25.104 1.00 97.00 95 PRO A O 1
ATOM 735 N N . GLN A 1 96 ? -2.277 3.233 26.279 1.00 96.69 96 GLN A N 1
ATOM 736 C CA . GLN A 1 96 ? -1.811 3.732 27.571 1.00 96.69 96 GLN A CA 1
ATOM 737 C C . GLN A 1 96 ? -1.200 2.615 28.421 1.00 96.69 96 GLN A C 1
ATOM 739 O O . GLN A 1 96 ? -1.420 1.428 28.184 1.00 96.69 96 GLN A O 1
ATOM 744 N N . LEU A 1 97 ? -0.502 2.994 29.495 1.00 96.44 97 LEU A N 1
ATOM 745 C CA . LEU A 1 97 ? 0.109 2.062 30.451 1.00 96.44 97 LEU A CA 1
ATOM 746 C C . LEU A 1 97 ? -0.860 0.984 30.979 1.00 96.44 97 LEU A C 1
ATOM 748 O O . LEU A 1 97 ? -0.464 -0.157 31.203 1.00 96.44 97 LEU A O 1
ATOM 752 N N . THR A 1 98 ? -2.135 1.327 31.170 1.00 97.06 98 THR A N 1
ATOM 753 C CA . THR A 1 98 ? -3.180 0.402 31.645 1.00 97.06 98 THR A CA 1
ATOM 754 C C . THR A 1 98 ? -3.625 -0.616 30.594 1.00 97.06 98 THR A C 1
ATOM 756 O O . THR A 1 98 ? -4.333 -1.560 30.930 1.00 97.06 98 THR A O 1
ATOM 759 N N . GLN A 1 99 ? -3.215 -0.435 29.340 1.00 97.56 99 GLN A N 1
ATOM 760 C CA . GLN A 1 99 ? -3.603 -1.239 28.185 1.00 97.56 99 GLN A CA 1
ATOM 761 C C . GLN A 1 99 ? -2.456 -2.149 27.718 1.00 97.56 99 GLN A C 1
ATOM 763 O O . GLN A 1 99 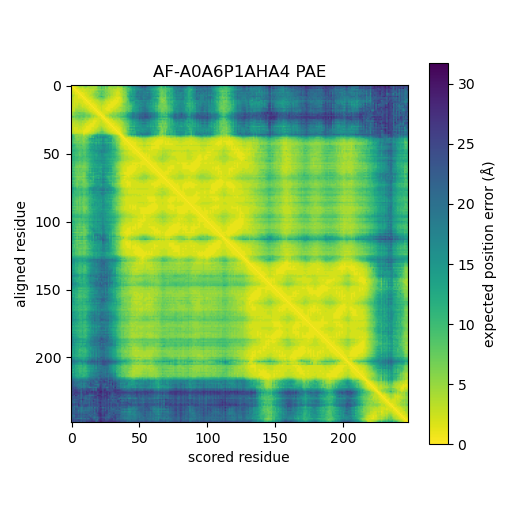? -2.466 -2.611 26.586 1.00 97.56 99 GLN A O 1
ATOM 768 N N . ILE A 1 100 ? -1.468 -2.449 28.564 1.00 98.06 100 ILE A N 1
ATOM 769 C CA . ILE A 1 100 ? -0.465 -3.482 28.262 1.00 98.06 100 ILE A CA 1
ATOM 770 C C . ILE A 1 100 ? -1.138 -4.860 28.212 1.00 98.06 100 ILE A C 1
ATOM 772 O O . ILE A 1 100 ? -1.925 -5.207 29.095 1.00 98.06 100 ILE A O 1
ATOM 776 N N . GLY A 1 101 ? -0.783 -5.670 27.213 1.00 97.75 101 GLY A N 1
ATOM 777 C CA . GLY A 1 101 ? -1.300 -7.026 27.037 1.00 97.75 101 GLY A CA 1
ATOM 778 C C . GLY A 1 101 ? -1.973 -7.248 25.685 1.00 97.75 101 GLY A C 1
ATOM 779 O O . GLY A 1 101 ? -1.702 -6.548 24.715 1.00 97.75 101 GLY A O 1
ATOM 780 N N . ASN A 1 102 ? -2.818 -8.274 25.622 1.00 98.06 102 ASN A N 1
ATOM 781 C CA . ASN A 1 102 ? -3.506 -8.707 24.409 1.00 98.06 102 ASN A CA 1
ATOM 782 C C . ASN A 1 102 ? -4.856 -8.005 24.257 1.00 98.06 102 ASN A C 1
ATOM 784 O O . ASN A 1 102 ? -5.651 -8.015 25.198 1.00 98.06 102 ASN A O 1
ATOM 788 N N . HIS A 1 103 ? -5.130 -7.478 23.065 1.00 98.38 103 HIS A N 1
ATOM 789 C CA . HIS A 1 103 ? -6.405 -6.855 22.711 1.00 98.38 103 HIS A CA 1
ATOM 790 C C . HIS A 1 103 ? -6.968 -7.483 21.444 1.00 98.38 103 HIS A C 1
ATOM 792 O O . HIS A 1 103 ? -6.339 -7.431 20.389 1.00 98.38 103 HIS A O 1
ATOM 798 N N . GLU A 1 104 ? -8.172 -8.041 21.537 1.00 98.38 104 GLU A N 1
ATOM 799 C CA . GLU A 1 104 ? -8.907 -8.509 20.366 1.00 98.38 104 GLU A CA 1
ATOM 800 C C . GLU A 1 104 ? -9.585 -7.326 19.673 1.00 98.38 104 GLU A C 1
ATOM 802 O O . GLU A 1 104 ? -10.445 -6.654 20.254 1.00 98.38 104 GLU A O 1
ATOM 807 N N . ILE A 1 105 ? -9.212 -7.102 18.416 1.00 98.69 105 ILE A N 1
ATOM 808 C CA . ILE A 1 105 ? -9.788 -6.079 17.553 1.00 98.69 105 ILE A CA 1
ATOM 809 C C . ILE A 1 105 ? -10.567 -6.777 16.444 1.00 98.69 105 ILE A C 1
ATOM 811 O O . ILE A 1 105 ? -10.050 -7.658 15.761 1.00 98.69 105 ILE A O 1
ATOM 815 N N . THR A 1 106 ? -11.821 -6.379 16.263 1.00 98.50 106 THR A N 1
ATOM 816 C CA . THR A 1 106 ? -12.676 -6.812 15.160 1.00 98.50 106 THR A CA 1
ATOM 817 C C . THR A 1 106 ? -13.077 -5.601 14.341 1.00 98.50 106 THR A C 1
ATOM 819 O O . THR A 1 106 ? -13.612 -4.632 14.873 1.00 98.50 106 THR A O 1
ATOM 822 N N . VAL A 1 107 ? -12.861 -5.678 13.037 1.00 98.31 107 VAL A N 1
ATOM 823 C CA . VAL A 1 107 ? -13.292 -4.681 12.060 1.00 98.31 107 VAL A CA 1
ATOM 824 C C . VAL A 1 107 ? -14.385 -5.296 11.208 1.00 98.31 107 VAL A C 1
ATOM 826 O O . VAL A 1 107 ? -14.263 -6.445 10.784 1.00 98.31 107 VAL A O 1
ATOM 829 N N . MET A 1 108 ? -15.443 -4.537 10.951 1.00 98.25 108 MET A N 1
ATOM 830 C CA . MET A 1 108 ? -16.527 -4.926 10.061 1.00 98.25 108 MET A CA 1
ATOM 831 C C . MET A 1 108 ? -16.615 -3.939 8.899 1.00 98.25 108 MET A C 1
ATOM 833 O O . MET A 1 108 ? -16.720 -2.728 9.108 1.00 98.25 108 MET A O 1
ATOM 837 N N . VAL A 1 109 ? -16.585 -4.481 7.683 1.00 98.38 109 VAL A N 1
ATOM 838 C CA . VAL A 1 109 ? -16.787 -3.755 6.428 1.00 98.38 109 VAL A CA 1
ATOM 839 C C . VAL A 1 109 ? -18.141 -4.162 5.869 1.00 98.38 109 VAL A C 1
ATOM 841 O O . VAL A 1 109 ? -18.401 -5.356 5.719 1.00 98.38 109 VAL A O 1
ATOM 844 N N . SER A 1 110 ? -19.002 -3.190 5.584 1.00 97.56 110 SER A N 1
ATOM 845 C CA . SER A 1 110 ? -20.330 -3.420 5.012 1.00 97.56 110 SER A CA 1
ATOM 846 C C . SER A 1 110 ? -20.535 -2.625 3.730 1.00 97.56 110 SER A C 1
ATOM 848 O O . SER A 1 110 ? -20.112 -1.470 3.662 1.00 97.56 110 SER A O 1
ATOM 850 N N . ASP A 1 111 ? -21.225 -3.208 2.756 1.00 96.06 111 ASP A N 1
ATOM 851 C CA . ASP A 1 111 ? -21.737 -2.478 1.593 1.00 96.06 111 ASP A CA 1
ATOM 852 C C . ASP A 1 111 ? -23.046 -1.727 1.920 1.00 96.06 111 ASP A C 1
ATOM 854 O O . ASP A 1 111 ? -23.585 -1.796 3.033 1.00 96.06 111 ASP A O 1
ATOM 858 N N . THR A 1 112 ? -23.577 -0.993 0.939 1.00 92.81 112 THR A N 1
ATOM 859 C CA . THR A 1 112 ? -24.828 -0.225 1.092 1.00 92.81 112 THR A CA 1
ATOM 860 C C . THR A 1 112 ? -26.105 -1.074 1.082 1.00 92.81 112 THR A C 1
ATOM 862 O O . THR A 1 112 ? -27.179 -0.575 1.432 1.00 92.81 112 THR A O 1
ATOM 865 N N . VAL A 1 113 ? -26.007 -2.350 0.706 1.00 89.38 113 VAL A N 1
ATOM 866 C CA . VAL A 1 113 ? -27.113 -3.316 0.623 1.00 89.38 113 VAL A CA 1
ATOM 867 C C . VAL A 1 113 ? -27.217 -4.154 1.910 1.00 89.38 113 VAL A C 1
ATOM 869 O O . VAL A 1 113 ? -28.247 -4.780 2.173 1.00 89.38 113 VAL A O 1
ATOM 872 N N . GLY A 1 114 ? -26.195 -4.090 2.764 1.00 87.06 114 GLY A N 1
ATOM 873 C CA . GLY A 1 114 ? -26.128 -4.685 4.090 1.00 87.06 114 GLY A CA 1
ATOM 874 C C . GLY A 1 114 ? -25.335 -5.989 4.164 1.00 87.06 114 GLY A C 1
ATOM 875 O O . GLY A 1 114 ? -25.374 -6.623 5.222 1.00 87.06 114 GLY A O 1
ATOM 876 N N . ALA A 1 115 ? -24.636 -6.418 3.105 1.00 93.50 115 ALA A N 1
ATOM 877 C CA . ALA A 1 115 ? -23.721 -7.549 3.238 1.00 93.50 115 ALA A CA 1
ATOM 878 C C . ALA A 1 115 ? -22.408 -7.104 3.890 1.00 93.50 115 ALA A C 1
ATOM 880 O O . ALA A 1 115 ? -21.982 -5.953 3.777 1.00 93.50 115 ALA A O 1
ATOM 881 N N . THR A 1 116 ? -21.801 -8.012 4.656 1.00 96.38 116 THR A N 1
ATOM 882 C CA . THR A 1 116 ? -20.691 -7.678 5.549 1.00 96.38 116 THR A CA 1
ATOM 883 C C . THR A 1 116 ? -19.575 -8.710 5.501 1.00 96.38 116 THR A C 1
ATOM 885 O O . THR A 1 116 ? -19.809 -9.902 5.295 1.00 96.38 116 THR A O 1
ATOM 888 N N . THR A 1 117 ? -18.360 -8.234 5.760 1.00 98.19 117 THR A N 1
ATOM 889 C CA . THR A 1 117 ? -17.164 -9.045 5.990 1.00 98.19 117 THR A CA 1
ATOM 890 C C . THR A 1 117 ? -16.445 -8.534 7.229 1.00 98.19 117 THR A C 1
ATOM 892 O O . THR A 1 117 ? -16.404 -7.332 7.494 1.00 98.19 117 THR A O 1
ATOM 895 N N . THR A 1 118 ? -15.877 -9.452 8.008 1.00 98.12 118 THR A N 1
ATOM 896 C CA . THR A 1 118 ? -15.195 -9.137 9.266 1.00 98.12 118 THR A CA 1
ATOM 897 C C . THR A 1 118 ? -13.742 -9.587 9.247 1.00 98.12 118 THR A C 1
ATOM 899 O O . THR A 1 118 ? -13.442 -10.684 8.777 1.00 98.12 118 THR A O 1
ATOM 902 N N . GLN A 1 119 ? -12.860 -8.786 9.839 1.00 98.50 119 GLN A N 1
ATOM 903 C CA . GLN A 1 119 ? -11.479 -9.153 10.141 1.00 98.50 119 GLN A CA 1
ATOM 904 C C . GLN A 1 119 ? -11.253 -9.048 11.649 1.00 98.50 119 GLN A C 1
ATOM 906 O O . GLN A 1 119 ? -11.421 -7.976 12.226 1.00 98.50 119 GLN A O 1
ATOM 911 N N . THR A 1 120 ? -10.852 -10.153 12.276 1.00 98.44 120 THR A N 1
ATOM 912 C CA . THR A 1 120 ? -10.524 -10.205 13.706 1.00 98.44 120 THR A CA 1
ATOM 913 C C . THR A 1 120 ? -9.056 -10.556 13.883 1.00 98.44 120 THR A C 1
ATOM 915 O O . THR A 1 120 ? -8.558 -11.489 13.252 1.00 98.44 120 THR A O 1
ATOM 918 N N . TYR A 1 121 ? -8.362 -9.816 14.743 1.00 98.56 121 TYR A N 1
ATOM 919 C CA . TYR A 1 121 ? -6.957 -10.039 15.064 1.00 98.56 121 TYR A CA 1
ATOM 920 C C . TYR A 1 121 ? -6.655 -9.664 16.516 1.00 98.56 121 TYR A C 1
ATOM 922 O O . TYR A 1 121 ? -7.391 -8.911 17.150 1.00 98.56 121 TYR A O 1
ATOM 930 N N . ASN A 1 122 ? -5.558 -10.205 17.047 1.00 98.31 122 ASN A N 1
ATOM 931 C CA . ASN A 1 122 ? -5.071 -9.880 18.382 1.00 98.31 122 ASN A CA 1
ATOM 932 C C . ASN A 1 122 ? -3.853 -8.955 18.283 1.00 98.31 122 ASN A C 1
ATOM 934 O O . ASN A 1 122 ? -2.853 -9.323 17.665 1.00 98.31 122 ASN A O 1
ATOM 938 N N . LEU A 1 123 ? -3.934 -7.787 18.915 1.00 97.94 123 LEU A N 1
ATOM 939 C CA . LEU A 1 123 ? -2.854 -6.810 19.017 1.00 97.94 123 LEU A CA 1
ATOM 940 C C . LEU A 1 123 ? -2.177 -6.929 20.386 1.00 97.94 123 LEU A C 1
ATOM 942 O O . LEU A 1 123 ? -2.833 -6.834 21.424 1.00 97.94 123 LEU A O 1
ATOM 946 N N . VAL A 1 124 ? -0.861 -7.136 20.389 1.00 98.12 124 VAL A N 1
ATOM 947 C CA . VAL A 1 124 ? -0.051 -7.205 21.609 1.00 98.12 124 VAL A CA 1
ATOM 948 C C . VAL A 1 124 ? 0.539 -5.831 21.914 1.00 98.12 124 VAL A C 1
ATOM 950 O O . VAL A 1 124 ? 1.349 -5.323 21.144 1.00 98.12 124 VAL A O 1
ATOM 953 N N . VAL A 1 125 ? 0.180 -5.250 23.057 1.00 97.94 125 VAL A N 1
ATOM 954 C CA . VAL A 1 125 ? 0.756 -3.993 23.555 1.00 97.94 125 VAL A CA 1
ATOM 955 C C . VAL A 1 125 ? 1.860 -4.285 24.560 1.00 97.94 125 VAL A C 1
ATOM 957 O O . VAL A 1 125 ? 1.619 -4.933 25.584 1.00 97.94 125 VAL A O 1
ATOM 960 N N . GLN A 1 126 ? 3.062 -3.776 24.296 1.00 97.31 126 GLN A N 1
ATOM 961 C CA . GLN A 1 126 ? 4.227 -3.914 25.172 1.00 97.31 126 GLN A CA 1
ATOM 962 C C . GLN A 1 126 ? 4.528 -2.633 25.961 1.00 97.31 126 GLN A C 1
ATOM 964 O O . GLN A 1 126 ? 4.117 -1.533 25.601 1.00 97.31 126 GLN A O 1
ATOM 969 N N . SER A 1 127 ? 5.273 -2.780 27.059 1.00 96.69 127 SER A N 1
ATOM 970 C CA . SER A 1 127 ? 5.700 -1.662 27.911 1.00 96.69 127 SER A CA 1
ATOM 971 C C . SER A 1 127 ? 6.886 -0.868 27.361 1.00 96.69 127 SER A C 1
ATOM 973 O O . SER A 1 127 ? 7.170 0.216 27.856 1.00 96.69 127 SER A O 1
ATOM 975 N N . THR A 1 128 ? 7.630 -1.434 26.414 1.00 93.69 128 THR A N 1
ATOM 976 C CA . THR A 1 128 ? 8.812 -0.819 25.797 1.00 93.69 128 THR A CA 1
ATOM 977 C C . THR A 1 128 ? 8.546 -0.572 24.318 1.00 93.69 128 THR A C 1
ATOM 979 O O . THR A 1 128 ? 7.848 -1.401 23.731 1.00 93.69 128 THR A O 1
ATOM 982 N N . PRO A 1 129 ? 9.113 0.497 23.723 1.00 89.06 129 PRO A N 1
ATOM 983 C CA . PRO A 1 129 ? 9.026 0.752 22.287 1.00 89.06 129 PRO A CA 1
ATOM 984 C C . PRO A 1 129 ? 9.363 -0.482 21.451 1.00 89.06 129 PRO A C 1
ATOM 986 O O . PRO A 1 129 ? 10.295 -1.221 21.787 1.00 89.06 129 PRO A O 1
ATOM 989 N N . ILE A 1 130 ? 8.591 -0.695 20.386 1.00 90.62 130 ILE A N 1
ATOM 990 C CA . ILE A 1 130 ? 8.796 -1.775 19.418 1.00 90.62 130 ILE A CA 1
ATOM 991 C C . ILE A 1 130 ? 9.186 -1.150 18.085 1.00 90.62 130 ILE A C 1
ATOM 993 O O . ILE A 1 130 ? 8.565 -0.182 17.659 1.00 90.62 130 ILE A O 1
ATOM 997 N N . ASN A 1 131 ? 10.179 -1.756 17.441 1.00 91.69 131 ASN A N 1
ATOM 998 C CA . ASN A 1 131 ? 10.566 -1.478 16.064 1.00 91.69 131 ASN A CA 1
ATOM 999 C C . ASN A 1 131 ? 9.932 -2.534 15.148 1.00 91.69 131 ASN A C 1
ATOM 1001 O O . ASN A 1 131 ? 10.000 -3.738 15.423 1.00 91.69 131 ASN A O 1
ATOM 1005 N N . HIS A 1 132 ? 9.353 -2.084 14.050 1.00 92.25 132 HIS A N 1
ATOM 1006 C CA . HIS A 1 132 ? 8.819 -2.859 12.945 1.00 92.25 132 HIS A CA 1
ATOM 1007 C C . HIS A 1 132 ? 9.786 -2.737 11.768 1.00 92.25 132 HIS A C 1
ATOM 1009 O O . HIS A 1 132 ? 10.394 -1.692 11.610 1.00 92.25 132 HIS A O 1
ATOM 1015 N N . PRO A 1 133 ? 9.975 -3.786 10.953 1.00 93.19 133 PRO A N 1
ATOM 1016 C CA . PRO A 1 133 ? 10.830 -3.672 9.783 1.00 93.19 133 PRO A CA 1
ATOM 1017 C C . PRO A 1 133 ? 10.198 -2.744 8.731 1.00 93.19 133 PRO A C 1
ATOM 1019 O O . PRO A 1 133 ? 8.970 -2.773 8.562 1.00 93.19 133 PRO A O 1
ATOM 1022 N N . PRO A 1 134 ? 11.011 -2.047 7.921 1.00 96.62 134 PRO A N 1
ATOM 1023 C CA . PRO A 1 134 ? 10.511 -1.332 6.759 1.00 96.62 134 PRO A CA 1
ATOM 1024 C C . PRO A 1 134 ? 9.870 -2.285 5.750 1.00 96.62 134 PRO A C 1
ATOM 1026 O O . PRO A 1 134 ? 10.234 -3.457 5.641 1.00 96.62 134 PRO A O 1
ATOM 1029 N N . THR A 1 135 ? 8.944 -1.769 4.947 1.00 95.38 135 THR A N 1
ATOM 1030 C CA . THR A 1 135 ? 8.294 -2.509 3.859 1.00 95.38 135 THR A CA 1
ATOM 1031 C C . THR A 1 135 ? 8.577 -1.841 2.521 1.00 95.38 135 THR A C 1
ATOM 1033 O O . THR A 1 135 ? 8.301 -0.660 2.344 1.00 95.38 135 THR A O 1
ATOM 1036 N N . ILE A 1 136 ? 9.092 -2.601 1.550 1.00 97.56 136 ILE A N 1
ATOM 1037 C CA . ILE A 1 136 ? 9.300 -2.120 0.175 1.00 97.56 136 ILE A CA 1
ATOM 1038 C C . ILE A 1 136 ? 7.963 -2.158 -0.573 1.00 97.56 136 ILE A C 1
ATOM 1040 O O . ILE A 1 136 ? 7.359 -3.222 -0.711 1.00 97.56 136 ILE A O 1
ATOM 1044 N N . THR A 1 137 ? 7.522 -1.010 -1.083 1.00 96.25 137 THR A N 1
ATOM 1045 C CA . THR A 1 137 ? 6.239 -0.834 -1.784 1.00 96.25 137 THR A CA 1
ATOM 1046 C C . THR A 1 137 ? 6.406 -0.635 -3.292 1.00 96.25 137 THR A C 1
ATOM 1048 O O . THR A 1 137 ? 5.458 -0.831 -4.056 1.00 96.25 137 THR A O 1
ATOM 1051 N N . SER A 1 138 ? 7.612 -0.296 -3.760 1.00 97.38 138 SER A N 1
ATOM 1052 C CA . SER A 1 138 ? 7.909 -0.182 -5.189 1.00 97.38 138 SER A CA 1
ATOM 1053 C C . SER A 1 138 ? 8.007 -1.545 -5.882 1.00 97.38 138 SER A C 1
ATOM 1055 O O . SER A 1 138 ? 8.402 -2.558 -5.300 1.00 97.38 138 SER A O 1
ATOM 1057 N N . THR A 1 139 ? 7.681 -1.561 -7.177 1.00 97.44 139 THR A N 1
ATOM 1058 C CA . THR A 1 139 ? 7.838 -2.731 -8.052 1.00 97.44 139 THR A CA 1
ATOM 1059 C C . THR A 1 139 ? 8.824 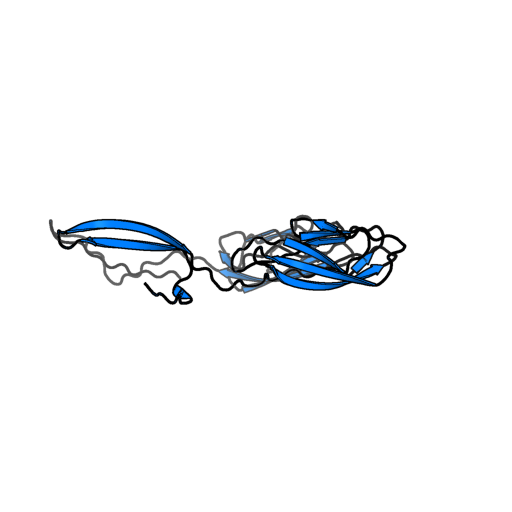-2.405 -9.179 1.00 97.44 139 THR A C 1
ATOM 1061 O O . THR A 1 139 ? 8.631 -1.395 -9.860 1.00 97.44 139 THR A O 1
ATOM 1064 N N . PRO A 1 140 ? 9.862 -3.230 -9.414 1.00 97.06 140 PRO A N 1
ATOM 1065 C CA . PRO A 1 140 ? 10.856 -2.969 -10.451 1.00 97.06 140 PRO A CA 1
ATOM 1066 C C . PRO A 1 140 ? 10.328 -3.290 -11.851 1.00 97.06 140 PRO A C 1
ATOM 1068 O O . PRO A 1 140 ? 9.551 -4.230 -12.046 1.00 97.06 140 PRO A O 1
ATOM 1071 N N . ILE A 1 141 ? 10.830 -2.569 -12.857 1.00 94.06 141 ILE A N 1
ATOM 1072 C CA . ILE A 1 141 ? 10.706 -3.002 -14.253 1.00 94.06 141 ILE A CA 1
ATOM 1073 C C . ILE A 1 141 ? 11.649 -4.189 -14.486 1.00 94.06 141 ILE A C 1
ATOM 1075 O O . ILE A 1 141 ? 12.800 -4.185 -14.066 1.00 94.06 141 ILE A O 1
ATOM 1079 N N . GLN A 1 142 ? 11.165 -5.233 -15.155 1.00 96.44 142 GLN A N 1
ATOM 1080 C CA . GLN A 1 142 ? 11.909 -6.495 -15.288 1.00 96.44 142 GLN A CA 1
ATOM 1081 C C . GLN A 1 142 ? 12.576 -6.672 -16.653 1.00 96.44 142 GLN A C 1
ATOM 1083 O O . GLN A 1 142 ? 13.125 -7.735 -16.946 1.00 96.44 142 GLN A O 1
ATOM 1088 N N . ARG A 1 143 ? 12.540 -5.645 -17.506 1.00 95.69 143 ARG A N 1
ATOM 1089 C CA . ARG A 1 143 ? 13.166 -5.662 -18.828 1.00 95.69 143 ARG A CA 1
ATOM 1090 C C . ARG A 1 143 ? 13.828 -4.323 -19.121 1.00 95.69 143 ARG A C 1
ATOM 1092 O O . ARG A 1 143 ? 13.263 -3.284 -18.790 1.00 95.69 143 ARG A O 1
ATOM 1099 N N . VAL A 1 144 ? 14.989 -4.359 -19.765 1.00 96.44 144 VAL A N 1
ATOM 1100 C CA . VAL A 1 144 ? 15.697 -3.159 -20.224 1.00 96.44 144 VAL A CA 1
ATOM 1101 C C . VAL A 1 144 ? 16.407 -3.415 -21.550 1.00 96.44 144 VAL A C 1
ATOM 1103 O O . VAL A 1 144 ? 16.922 -4.508 -21.781 1.00 96.44 144 VAL A O 1
ATOM 1106 N N . ASP A 1 145 ? 16.417 -2.408 -22.418 1.00 95.12 145 ASP A N 1
ATOM 1107 C CA . ASP A 1 145 ? 17.245 -2.391 -23.625 1.00 95.12 145 ASP A CA 1
ATOM 1108 C C . ASP A 1 145 ? 18.703 -2.132 -23.227 1.00 95.12 145 ASP A C 1
ATOM 1110 O O . ASP A 1 145 ? 18.985 -1.212 -22.461 1.00 95.12 145 ASP A O 1
ATOM 1114 N N . THR A 1 146 ? 19.635 -2.919 -23.748 1.00 95.31 146 THR A N 1
ATOM 1115 C CA . THR A 1 146 ? 21.081 -2.774 -23.500 1.00 95.31 146 THR A CA 1
ATOM 1116 C C . THR A 1 146 ? 21.647 -1.433 -23.967 1.00 95.31 146 THR A C 1
ATOM 1118 O O . THR A 1 146 ? 22.687 -1.003 -23.473 1.00 95.31 146 THR A O 1
ATOM 1121 N N . ASN A 1 147 ? 20.942 -0.727 -24.857 1.00 92.81 147 ASN A N 1
ATOM 1122 C CA . ASN A 1 147 ? 21.279 0.634 -25.286 1.00 92.81 147 ASN A CA 1
ATOM 1123 C C . ASN A 1 147 ? 20.681 1.734 -24.392 1.00 92.81 147 ASN A C 1
ATOM 1125 O O . ASN A 1 147 ? 20.845 2.921 -24.682 1.00 92.81 147 ASN A O 1
ATOM 1129 N N . SER A 1 148 ? 19.959 1.362 -23.334 1.00 94.62 148 SER A N 1
ATOM 1130 C CA . SER A 1 148 ? 19.327 2.281 -22.389 1.00 94.62 148 SER A CA 1
ATOM 1131 C C . SER A 1 148 ? 19.918 2.134 -20.992 1.00 94.62 148 SER A C 1
ATOM 1133 O O . SER A 1 148 ? 20.304 1.050 -20.566 1.00 94.62 148 SER A O 1
ATOM 1135 N N . THR A 1 149 ? 19.924 3.226 -20.235 1.00 96.69 149 THR A N 1
ATOM 1136 C CA . THR A 1 149 ? 20.209 3.177 -18.799 1.00 96.69 149 THR A CA 1
ATOM 1137 C C . THR A 1 149 ? 19.018 2.559 -18.071 1.00 96.69 149 THR A C 1
ATOM 1139 O O . THR A 1 149 ? 17.888 3.026 -18.223 1.00 96.69 149 THR A O 1
ATOM 1142 N N . TYR A 1 150 ? 19.263 1.548 -17.240 1.00 98.00 150 TYR A N 1
ATOM 1143 C CA . TYR A 1 150 ? 18.268 1.073 -16.282 1.00 98.00 150 TYR A CA 1
ATOM 1144 C C . TYR A 1 150 ? 18.274 1.971 -15.043 1.00 98.00 150 TYR A C 1
ATOM 1146 O O . TYR A 1 150 ? 19.327 2.163 -14.429 1.00 98.00 150 TYR A O 1
ATOM 1154 N N . THR A 1 151 ? 17.103 2.466 -14.651 1.00 97.75 151 THR A N 1
ATOM 1155 C CA . THR A 1 151 ? 16.892 3.150 -13.374 1.00 97.75 151 THR A CA 1
ATOM 1156 C C . THR A 1 151 ? 15.721 2.528 -12.631 1.00 97.75 151 THR A C 1
ATOM 1158 O O . THR A 1 151 ? 14.712 2.144 -13.228 1.00 97.75 151 THR A O 1
ATOM 1161 N N . TYR A 1 152 ? 15.850 2.422 -11.313 1.00 98.06 152 TYR A N 1
ATOM 1162 C CA . TYR A 1 152 ? 14.774 1.980 -10.438 1.00 98.06 152 TYR A CA 1
ATOM 1163 C C . TYR A 1 152 ? 14.892 2.677 -9.088 1.00 98.06 152 TYR A C 1
ATOM 1165 O O . TYR A 1 152 ? 15.886 2.509 -8.391 1.00 98.06 152 TYR A O 1
ATOM 1173 N N . LEU A 1 153 ? 13.873 3.454 -8.729 1.00 98.12 153 LEU A N 1
ATOM 1174 C CA . LEU A 1 153 ? 13.772 4.052 -7.405 1.00 98.12 153 LEU A CA 1
ATOM 1175 C C . LEU A 1 153 ? 13.072 3.069 -6.469 1.00 98.12 153 LEU A C 1
ATOM 1177 O O . LEU A 1 153 ? 11.903 2.733 -6.681 1.00 98.12 153 LEU A O 1
ATOM 1181 N N . ILE A 1 154 ? 13.788 2.623 -5.443 1.00 98.06 154 ILE A N 1
ATOM 1182 C CA . ILE A 1 154 ? 13.221 1.794 -4.385 1.00 98.06 154 ILE A CA 1
ATOM 1183 C C . ILE A 1 154 ? 12.425 2.710 -3.455 1.00 98.06 154 ILE A C 1
ATOM 1185 O O . ILE A 1 154 ? 12.958 3.679 -2.923 1.00 98.06 154 ILE A O 1
ATOM 1189 N N . ILE A 1 155 ? 11.144 2.401 -3.269 1.00 97.62 155 ILE A N 1
ATOM 1190 C CA . ILE A 1 155 ? 10.266 3.089 -2.323 1.00 97.62 155 ILE A CA 1
ATOM 1191 C C . ILE A 1 155 ? 9.968 2.110 -1.199 1.00 97.62 155 ILE A C 1
ATOM 1193 O O . ILE A 1 155 ? 9.482 1.002 -1.446 1.00 97.62 155 ILE A O 1
ATOM 1197 N N . ALA A 1 156 ? 10.277 2.523 0.023 1.00 97.38 156 ALA A N 1
ATOM 1198 C CA . ALA A 1 156 ? 9.967 1.789 1.232 1.00 97.38 156 ALA A CA 1
ATOM 1199 C C . ALA A 1 156 ? 9.337 2.716 2.273 1.00 97.38 156 ALA A C 1
ATOM 1201 O O . ALA A 1 156 ? 9.590 3.921 2.286 1.00 97.38 156 ALA A O 1
ATOM 1202 N N . GLU A 1 157 ? 8.506 2.132 3.125 1.00 95.00 157 GLU A N 1
ATOM 1203 C CA . GLU A 1 157 ? 7.839 2.807 4.231 1.00 95.00 157 GLU A CA 1
ATOM 1204 C C . GLU A 1 157 ? 8.242 2.141 5.541 1.00 95.00 157 GLU A C 1
ATOM 1206 O O . GLU A 1 157 ? 8.359 0.916 5.609 1.00 95.00 157 GLU A O 1
ATOM 1211 N N . ASP A 1 158 ? 8.431 2.959 6.568 1.00 94.44 158 ASP A N 1
ATOM 1212 C CA . ASP A 1 158 ? 8.664 2.512 7.931 1.00 94.44 158 ASP A CA 1
ATOM 1213 C C . ASP A 1 158 ? 7.521 2.979 8.823 1.00 94.44 158 ASP A C 1
ATOM 1215 O O . ASP A 1 158 ? 7.107 4.140 8.763 1.00 94.44 158 ASP A O 1
ATOM 1219 N N . LEU A 1 159 ? 6.985 2.061 9.622 1.00 89.62 159 LEU A N 1
ATOM 1220 C CA . LEU A 1 159 ? 5.814 2.333 10.453 1.00 89.62 159 LEU A CA 1
ATOM 1221 C C . LEU A 1 159 ? 6.149 3.194 11.668 1.00 89.62 159 LEU A C 1
ATOM 1223 O O . LEU A 1 159 ? 5.271 3.883 12.189 1.00 89.62 159 LEU A O 1
ATOM 1227 N N . ASP A 1 160 ? 7.404 3.160 12.101 1.00 91.06 160 ASP A N 1
ATOM 1228 C CA . ASP A 1 160 ? 7.892 3.866 13.277 1.00 91.06 160 ASP A CA 1
ATOM 1229 C C . ASP A 1 160 ? 8.496 5.230 12.897 1.00 91.06 160 ASP A C 1
ATOM 1231 O O . ASP A 1 160 ? 8.715 6.089 13.755 1.00 91.06 160 ASP A O 1
ATOM 1235 N N . GLY A 1 161 ? 8.650 5.480 11.591 1.00 89.81 161 GLY A N 1
ATOM 1236 C CA . GLY A 1 161 ? 9.186 6.717 11.031 1.00 89.81 161 GLY A CA 1
ATOM 1237 C C . GLY A 1 161 ? 10.710 6.764 11.065 1.00 89.81 161 GLY A C 1
ATOM 1238 O O . GLY A 1 161 ? 11.287 7.856 10.999 1.00 89.81 161 GLY A O 1
ATOM 1239 N N . ASP A 1 162 ? 11.353 5.602 11.183 1.00 93.75 162 ASP A N 1
ATOM 1240 C CA . ASP A 1 162 ? 12.799 5.492 11.246 1.00 93.75 162 ASP A CA 1
ATOM 1241 C C . ASP A 1 162 ? 13.461 5.846 9.906 1.00 93.75 162 ASP A C 1
ATOM 1243 O O . ASP A 1 162 ? 12.883 5.765 8.818 1.00 93.75 162 ASP A O 1
ATOM 1247 N N . THR A 1 163 ? 14.711 6.310 9.984 1.00 95.75 163 THR A N 1
ATOM 1248 C CA . THR A 1 163 ? 15.486 6.650 8.785 1.00 95.75 163 THR A CA 1
ATOM 1249 C C . THR A 1 163 ? 15.910 5.378 8.066 1.00 95.75 163 THR A C 1
ATOM 1251 O O . THR A 1 163 ? 16.522 4.499 8.665 1.00 95.75 163 THR A O 1
ATOM 1254 N N . LEU A 1 164 ? 15.645 5.322 6.762 1.00 97.56 164 LEU A N 1
ATOM 1255 C CA . LEU A 1 164 ? 15.940 4.156 5.939 1.00 97.56 164 LEU A CA 1
ATOM 1256 C C . LEU A 1 164 ? 17.303 4.249 5.263 1.00 97.56 164 LEU A C 1
ATOM 1258 O O . LEU A 1 164 ? 17.663 5.287 4.708 1.00 97.56 164 LEU A O 1
ATOM 1262 N N . ASN A 1 165 ? 18.023 3.130 5.267 1.00 97.81 165 ASN A N 1
ATOM 1263 C CA . ASN A 1 165 ? 19.244 2.929 4.499 1.00 97.81 165 ASN A CA 1
ATOM 1264 C C . ASN A 1 165 ? 19.077 1.746 3.542 1.00 97.81 165 ASN A C 1
ATOM 1266 O O . ASN A 1 165 ? 18.670 0.653 3.947 1.00 97.81 165 ASN A O 1
ATOM 1270 N N . TYR A 1 166 ? 19.425 1.952 2.278 1.00 98.06 166 TYR A N 1
ATOM 1271 C CA . TYR A 1 166 ? 19.309 0.951 1.224 1.00 98.06 166 TYR A CA 1
ATOM 1272 C C . TYR A 1 166 ? 20.642 0.245 0.976 1.00 98.06 166 TYR A C 1
ATOM 1274 O O . TYR A 1 166 ? 21.708 0.842 1.079 1.00 98.06 166 TYR A O 1
ATOM 1282 N N . GLU A 1 167 ? 20.582 -1.033 0.618 1.00 97.69 167 GLU A N 1
ATOM 1283 C CA . GLU A 1 167 ? 21.749 -1.868 0.344 1.00 97.69 167 GLU A CA 1
ATOM 1284 C C . GLU A 1 167 ? 21.548 -2.688 -0.936 1.00 97.69 167 GLU A C 1
ATOM 1286 O O . GLU A 1 167 ? 20.481 -3.257 -1.184 1.00 97.69 167 GLU A O 1
ATOM 1291 N N . LEU A 1 168 ? 22.602 -2.775 -1.751 1.00 97.44 168 LEU A N 1
ATOM 1292 C CA . LEU A 1 168 ? 22.641 -3.608 -2.948 1.00 97.44 168 LEU A CA 1
ATOM 1293 C C . LEU A 1 168 ? 23.357 -4.922 -2.627 1.00 97.44 168 LEU A C 1
ATOM 1295 O O . LEU A 1 168 ? 24.583 -4.995 -2.660 1.00 97.44 168 LEU A O 1
ATOM 1299 N N . ILE A 1 169 ? 22.584 -5.966 -2.327 1.00 97.69 169 ILE A N 1
ATOM 1300 C CA . ILE A 1 169 ? 23.104 -7.267 -1.878 1.00 97.69 169 ILE A CA 1
ATOM 1301 C C . ILE A 1 169 ? 23.671 -8.075 -3.047 1.00 97.69 169 ILE A C 1
ATOM 1303 O O . ILE A 1 169 ? 24.728 -8.696 -2.942 1.00 97.69 169 ILE A O 1
ATOM 1307 N N . ASN A 1 170 ? 22.947 -8.116 -4.165 1.00 97.75 170 ASN A N 1
ATOM 1308 C CA . ASN A 1 170 ? 23.357 -8.852 -5.354 1.00 97.75 170 ASN A CA 1
ATOM 1309 C C . ASN A 1 170 ? 22.969 -8.069 -6.601 1.00 97.75 170 ASN A C 1
ATOM 1311 O O . ASN A 1 170 ? 21.832 -7.616 -6.712 1.00 97.75 170 ASN A O 1
ATOM 1315 N N . ALA A 1 171 ? 23.900 -7.931 -7.540 1.00 97.25 171 ALA A N 1
ATOM 1316 C CA . ALA A 1 171 ? 23.698 -7.143 -8.744 1.00 97.25 171 ALA A CA 1
ATOM 1317 C C . ALA A 1 171 ? 24.668 -7.552 -9.861 1.00 97.25 171 ALA A C 1
ATOM 1319 O O . ALA A 1 171 ? 25.742 -8.096 -9.577 1.00 97.25 171 ALA A O 1
ATOM 1320 N N . PRO A 1 172 ? 24.337 -7.268 -11.134 1.00 96.94 172 PRO A N 1
ATOM 1321 C CA . PRO A 1 172 ? 25.307 -7.355 -12.213 1.00 96.94 172 PRO A CA 1
ATOM 1322 C C . PRO A 1 172 ? 26.450 -6.337 -12.033 1.00 96.94 172 PRO A C 1
ATOM 1324 O O . PRO A 1 172 ? 26.297 -5.330 -11.333 1.00 96.94 172 PRO A O 1
ATOM 1327 N N . PRO A 1 173 ? 27.606 -6.553 -12.689 1.00 95.62 173 PRO A N 1
ATOM 1328 C CA . PRO A 1 173 ? 28.719 -5.614 -12.640 1.00 95.62 173 PRO A CA 1
ATOM 1329 C C . PRO A 1 173 ? 28.308 -4.195 -13.052 1.00 95.62 173 PRO A C 1
ATOM 1331 O O . PRO A 1 173 ? 27.562 -4.012 -14.014 1.00 95.62 173 PRO A O 1
ATOM 1334 N N . GLN A 1 174 ? 28.873 -3.197 -12.366 1.00 95.31 174 GLN A N 1
ATOM 1335 C CA . GLN A 1 174 ? 28.660 -1.760 -12.612 1.00 95.31 174 GLN A CA 1
ATOM 1336 C C . GLN A 1 174 ?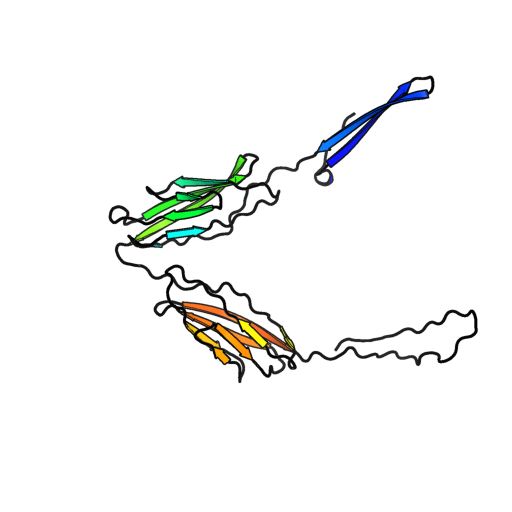 27.246 -1.237 -12.320 1.00 95.31 174 GLN A C 1
ATOM 1338 O O . GLN A 1 174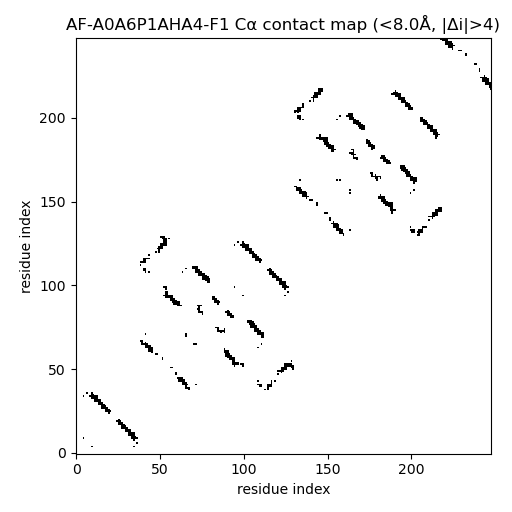 ? 26.962 -0.079 -12.621 1.00 95.31 174 GLN A O 1
ATOM 1343 N N . MET A 1 175 ? 26.371 -2.050 -11.729 1.00 98.06 175 MET A N 1
ATOM 1344 C CA . MET A 1 175 ? 25.150 -1.540 -11.118 1.00 98.06 175 MET A CA 1
ATOM 1345 C C . MET A 1 175 ? 25.492 -0.874 -9.784 1.00 98.06 175 MET A C 1
ATOM 1347 O O . MET A 1 175 ? 26.279 -1.407 -9.000 1.00 98.06 175 MET A O 1
ATOM 1351 N N . THR A 1 176 ? 24.918 0.298 -9.542 1.00 98.06 176 THR A N 1
ATOM 1352 C CA . THR A 1 176 ? 25.148 1.100 -8.338 1.00 98.06 176 THR A CA 1
ATOM 1353 C C . THR A 1 176 ? 23.826 1.447 -7.680 1.00 98.06 176 THR A C 1
ATOM 1355 O O . THR A 1 176 ? 22.826 1.618 -8.372 1.00 98.06 176 THR A O 1
ATOM 1358 N N . LEU A 1 177 ? 23.842 1.596 -6.361 1.00 98.31 177 LEU A N 1
ATOM 1359 C CA . LEU A 1 177 ? 22.710 2.039 -5.558 1.00 98.31 177 LEU A CA 1
ATOM 1360 C C . LEU A 1 177 ? 23.139 3.253 -4.736 1.00 98.31 177 LEU A C 1
ATOM 1362 O O . LEU A 1 177 ? 24.202 3.225 -4.117 1.00 98.31 177 LEU A O 1
ATOM 1366 N N . ASP A 1 178 ? 22.319 4.296 -4.725 1.00 98.19 178 ASP A N 1
ATOM 1367 C CA . ASP A 1 178 ? 22.413 5.347 -3.716 1.00 98.19 178 ASP A CA 1
ATOM 1368 C C . ASP A 1 178 ? 21.724 4.862 -2.431 1.00 98.19 178 ASP A C 1
ATOM 1370 O O . ASP A 1 178 ? 20.512 4.653 -2.396 1.00 98.19 178 ASP A O 1
ATOM 1374 N N . GLU A 1 179 ? 22.513 4.655 -1.377 1.00 97.12 179 GLU A N 1
ATOM 1375 C CA . GLU A 1 179 ? 22.057 4.080 -0.104 1.00 97.12 179 GLU A CA 1
ATOM 1376 C C . GLU A 1 179 ? 21.095 4.995 0.670 1.00 97.12 179 GLU A C 1
ATOM 1378 O O . GLU A 1 179 ? 20.377 4.525 1.546 1.00 97.12 179 GLU A O 1
ATOM 1383 N N . THR A 1 180 ? 21.050 6.294 0.351 1.00 95.69 180 THR A N 1
ATOM 1384 C CA . THR A 1 180 ? 20.155 7.261 1.006 1.00 95.69 180 THR A CA 1
ATOM 1385 C C . THR A 1 180 ? 18.869 7.463 0.214 1.00 95.69 180 THR A C 1
ATOM 1387 O O . THR A 1 180 ? 17.789 7.542 0.795 1.00 95.69 180 THR A O 1
ATOM 1390 N N . THR A 1 181 ? 18.965 7.573 -1.113 1.00 96.56 181 THR A N 1
ATOM 1391 C CA . THR A 1 181 ? 17.791 7.850 -1.958 1.00 96.56 181 THR A CA 1
ATOM 1392 C C . THR A 1 181 ? 17.091 6.588 -2.448 1.00 96.56 181 THR A C 1
ATOM 1394 O O . THR A 1 181 ? 15.929 6.663 -2.838 1.00 96.56 181 THR A O 1
ATOM 1397 N N . GLY A 1 182 ? 17.767 5.436 -2.433 1.00 97.44 182 GLY A N 1
ATOM 1398 C CA . GLY A 1 182 ? 17.249 4.186 -2.986 1.00 97.44 182 GLY A CA 1
ATOM 1399 C C . GLY A 1 182 ? 17.293 4.132 -4.518 1.00 97.44 182 GLY A C 1
ATOM 1400 O O . GLY A 1 182 ? 16.651 3.265 -5.114 1.00 97.44 182 GLY A O 1
ATOM 1401 N N . GLU A 1 183 ? 18.008 5.050 -5.180 1.00 98.19 183 GLU A N 1
ATOM 1402 C CA . GLU A 1 183 ? 18.129 5.065 -6.640 1.00 98.19 183 GLU A CA 1
ATOM 1403 C C . GLU A 1 183 ? 19.130 4.006 -7.120 1.00 98.19 183 GLU A C 1
ATOM 1405 O O . GLU A 1 183 ? 20.343 4.113 -6.928 1.00 98.19 183 GLU A O 1
ATOM 1410 N N . LEU A 1 184 ? 18.603 2.970 -7.771 1.00 98.06 184 LEU A N 1
ATOM 1411 C CA . LEU A 1 184 ? 19.370 1.935 -8.445 1.00 98.06 184 LEU A CA 1
ATOM 1412 C C . LEU A 1 184 ? 19.631 2.354 -9.897 1.00 98.06 184 LEU A C 1
ATOM 1414 O O . LEU A 1 184 ? 18.696 2.653 -10.641 1.00 98.06 184 LEU A O 1
ATOM 1418 N N . LEU A 1 185 ? 20.894 2.315 -10.315 1.00 98.31 185 LEU A N 1
ATOM 1419 C CA . LEU A 1 185 ? 21.355 2.744 -11.633 1.00 98.31 185 LEU A CA 1
ATOM 1420 C C . LEU A 1 185 ? 22.222 1.663 -12.282 1.00 98.31 185 LEU A C 1
ATOM 1422 O O . LEU A 1 185 ? 23.155 1.142 -11.669 1.00 98.31 185 LEU A O 1
ATOM 1426 N N . TRP A 1 186 ? 21.966 1.370 -13.556 1.00 98.19 186 TRP A N 1
ATOM 1427 C CA . TRP A 1 186 ? 22.854 0.548 -14.376 1.00 98.19 186 TRP A CA 1
ATOM 1428 C C . TRP A 1 186 ? 22.984 1.139 -15.780 1.00 98.19 186 TRP A C 1
ATOM 1430 O O . TRP A 1 186 ? 22.110 0.982 -16.633 1.00 98.19 186 TRP A O 1
ATOM 1440 N N . SER A 1 187 ? 24.083 1.865 -15.997 1.00 97.19 187 SER A N 1
ATOM 1441 C CA . SER A 1 187 ? 24.288 2.693 -17.194 1.00 97.19 187 SER A CA 1
ATOM 1442 C C . SER A 1 187 ? 24.596 1.913 -18.466 1.00 97.19 187 SER A C 1
ATOM 1444 O O . SER A 1 187 ? 24.364 2.431 -19.550 1.00 97.19 187 SER A O 1
ATOM 1446 N N . ASN A 1 188 ? 25.141 0.700 -18.347 1.00 95.44 188 ASN A N 1
ATOM 1447 C CA . ASN A 1 188 ? 25.493 -0.139 -19.493 1.00 95.44 188 ASN A CA 1
ATOM 1448 C C . ASN A 1 188 ? 24.994 -1.575 -19.263 1.00 95.44 188 ASN A C 1
ATOM 1450 O O . ASN A 1 188 ? 25.796 -2.443 -18.896 1.00 95.44 188 ASN A O 1
ATOM 1454 N N . PRO A 1 189 ? 23.683 -1.840 -19.412 1.00 96.50 189 PRO A N 1
ATOM 1455 C CA . PRO A 1 189 ? 23.155 -3.183 -19.250 1.00 96.50 189 PRO A CA 1
ATOM 1456 C C . PRO A 1 189 ? 23.782 -4.164 -20.242 1.00 96.50 189 PRO A C 1
ATOM 1458 O O . PRO A 1 189 ? 23.934 -3.875 -21.426 1.00 96.50 189 PRO A O 1
ATOM 1461 N N . VAL A 1 190 ? 24.141 -5.349 -19.753 1.00 95.56 190 VAL A N 1
ATOM 1462 C CA . VAL A 1 190 ? 24.736 -6.421 -20.567 1.00 95.56 190 VAL A CA 1
ATOM 1463 C C . VAL A 1 190 ? 23.658 -7.456 -20.890 1.00 95.56 190 VAL A C 1
ATOM 1465 O O . VAL A 1 190 ? 22.948 -7.839 -19.958 1.00 95.56 190 VAL A O 1
ATOM 1468 N N . PRO A 1 191 ? 23.538 -7.959 -22.137 1.00 96.00 191 PRO A N 1
ATOM 1469 C CA . PRO A 1 191 ? 22.517 -8.940 -22.499 1.00 96.00 191 PRO A CA 1
ATOM 1470 C C . PRO A 1 191 ? 22.457 -10.140 -21.545 1.00 96.00 191 PRO A C 1
ATOM 1472 O O . PRO A 1 191 ? 23.487 -10.695 -21.156 1.00 96.00 191 PRO A O 1
ATOM 1475 N N . GLY A 1 192 ? 21.243 -10.567 -21.198 1.00 95.88 192 GLY A N 1
ATOM 1476 C CA . GLY A 1 192 ? 20.993 -11.738 -20.360 1.00 95.88 192 GLY A CA 1
ATOM 1477 C C . GLY A 1 192 ? 20.021 -11.478 -19.211 1.00 95.88 192 GLY A C 1
ATOM 1478 O O . GLY A 1 192 ? 19.482 -10.385 -19.052 1.00 95.88 192 GLY A O 1
ATOM 1479 N N . ASN A 1 193 ? 19.798 -12.517 -18.406 1.00 97.56 193 ASN A N 1
ATOM 1480 C CA . ASN A 1 193 ? 18.982 -12.435 -17.198 1.00 97.56 193 ASN A CA 1
ATOM 1481 C C . ASN A 1 193 ? 19.883 -12.223 -15.980 1.00 97.56 193 ASN A C 1
ATOM 1483 O O . ASN A 1 193 ? 20.757 -13.047 -15.708 1.00 97.56 193 ASN A O 1
ATOM 1487 N N . HIS A 1 194 ? 19.622 -11.159 -15.226 1.00 98.00 194 HIS A N 1
ATOM 1488 C CA . HIS A 1 194 ? 20.406 -10.761 -14.060 1.00 98.00 194 HIS A CA 1
ATOM 1489 C C . HIS A 1 194 ? 19.537 -10.821 -12.814 1.00 98.00 194 HIS A C 1
ATOM 1491 O O . HIS A 1 194 ? 18.477 -10.202 -12.764 1.00 98.00 194 HIS A O 1
ATOM 1497 N N . GLN A 1 195 ? 19.979 -11.581 -11.814 1.00 98.12 195 GLN A N 1
ATOM 1498 C CA . GLN A 1 195 ? 19.345 -11.569 -10.500 1.00 98.12 195 GLN A CA 1
ATOM 1499 C C . GLN A 1 195 ? 19.821 -10.338 -9.742 1.00 98.12 195 GLN A C 1
ATOM 1501 O O . GLN A 1 195 ? 21.023 -10.090 -9.666 1.00 98.12 195 GLN A O 1
ATOM 1506 N N . ILE A 1 196 ? 18.882 -9.595 -9.174 1.00 98.56 196 ILE A N 1
ATOM 1507 C CA . ILE A 1 196 ? 19.145 -8.410 -8.367 1.00 98.56 196 ILE A CA 1
ATOM 1508 C C . ILE A 1 196 ? 18.459 -8.615 -7.025 1.00 98.56 196 ILE A C 1
ATOM 1510 O O . ILE A 1 196 ? 17.301 -9.027 -6.980 1.00 98.56 196 ILE A O 1
ATOM 1514 N N . ILE A 1 197 ? 19.183 -8.366 -5.939 1.00 98.25 197 ILE A N 1
ATOM 1515 C CA . ILE A 1 197 ? 18.649 -8.386 -4.578 1.00 98.25 197 ILE A CA 1
ATOM 1516 C C . ILE A 1 197 ? 19.032 -7.063 -3.938 1.00 98.25 197 ILE A C 1
ATOM 1518 O O . ILE A 1 197 ? 20.218 -6.748 -3.831 1.00 98.25 197 ILE A O 1
ATOM 1522 N N . ILE A 1 198 ? 18.022 -6.314 -3.519 1.00 98.06 198 ILE A N 1
ATOM 1523 C CA . ILE A 1 198 ? 18.175 -5.094 -2.734 1.00 98.06 198 ILE A CA 1
ATOM 1524 C C . ILE A 1 198 ? 17.595 -5.313 -1.345 1.00 98.06 198 ILE A C 1
ATOM 1526 O O . ILE A 1 198 ? 16.716 -6.161 -1.160 1.00 98.06 198 ILE A O 1
ATOM 1530 N N . ALA A 1 199 ? 18.086 -4.552 -0.380 1.00 97.62 199 ALA A N 1
ATOM 1531 C CA . ALA A 1 199 ? 17.534 -4.486 0.958 1.00 97.62 199 ALA A CA 1
ATOM 1532 C C . ALA A 1 199 ? 17.369 -3.042 1.417 1.00 97.62 199 ALA A C 1
ATOM 1534 O O . ALA A 1 199 ? 17.994 -2.124 0.891 1.00 97.62 199 ALA A O 1
ATOM 1535 N N . VAL A 1 200 ? 16.500 -2.866 2.400 1.00 98.25 200 VAL A N 1
ATOM 1536 C CA . VAL A 1 200 ? 16.301 -1.628 3.142 1.00 98.25 200 VAL A CA 1
ATOM 1537 C C . VAL A 1 200 ? 16.281 -1.973 4.624 1.00 98.25 200 VAL A C 1
ATOM 1539 O O . VAL A 1 200 ? 15.682 -2.977 5.013 1.00 98.25 200 VAL A O 1
ATOM 1542 N N . ASN A 1 201 ? 16.966 -1.182 5.441 1.00 96.75 201 ASN A N 1
ATOM 1543 C CA . ASN A 1 201 ? 16.993 -1.342 6.889 1.00 96.75 201 ASN A CA 1
ATOM 1544 C C . ASN A 1 201 ? 16.783 -0.001 7.596 1.00 96.75 201 ASN A C 1
ATOM 1546 O O . ASN A 1 201 ? 17.104 1.049 7.044 1.00 96.75 201 ASN A O 1
ATOM 1550 N N . ASP A 1 202 ? 16.256 -0.074 8.810 1.00 95.81 202 ASP A N 1
ATOM 1551 C CA . ASP A 1 202 ? 15.953 1.060 9.695 1.00 95.81 202 ASP A CA 1
ATOM 1552 C C . ASP A 1 202 ? 17.032 1.260 10.790 1.00 95.81 202 ASP A C 1
ATOM 1554 O O . ASP A 1 202 ? 16.877 2.048 11.721 1.00 95.81 202 ASP A O 1
ATOM 1558 N N . GLY A 1 203 ? 18.151 0.527 10.699 1.00 91.31 203 GLY A N 1
ATOM 1559 C CA . GLY A 1 203 ? 19.201 0.465 11.722 1.00 91.31 203 GLY A CA 1
ATOM 1560 C C . GLY A 1 203 ? 19.052 -0.674 12.744 1.00 91.31 203 GLY A C 1
ATOM 1561 O O . GLY A 1 203 ? 20.025 -0.982 13.436 1.00 91.31 203 GLY A O 1
ATOM 1562 N N . ASN A 1 204 ? 17.897 -1.343 12.805 1.00 89.06 204 ASN A N 1
ATOM 1563 C CA . ASN A 1 204 ? 17.615 -2.493 13.671 1.00 89.06 204 ASN A CA 1
ATOM 1564 C C . ASN A 1 204 ? 17.132 -3.719 12.877 1.00 89.06 204 ASN A C 1
ATOM 1566 O O . ASN A 1 204 ? 17.703 -4.807 13.001 1.00 89.06 204 ASN A O 1
ATOM 1570 N N . LEU A 1 205 ? 16.077 -3.556 12.080 1.00 91.38 205 LEU A N 1
ATOM 1571 C CA . LEU A 1 205 ? 15.440 -4.569 11.246 1.00 91.38 205 LEU A CA 1
ATOM 1572 C C . LEU A 1 205 ? 15.487 -4.152 9.767 1.00 91.38 205 LEU A C 1
ATOM 1574 O O . LEU A 1 205 ? 15.926 -3.062 9.405 1.00 91.38 205 LEU A O 1
ATOM 1578 N N . GLY A 1 206 ? 15.089 -5.058 8.872 1.00 94.94 206 GLY A N 1
ATOM 1579 C CA . GLY A 1 206 ? 15.113 -4.774 7.442 1.00 94.94 206 GLY A CA 1
ATOM 1580 C C . GLY A 1 206 ? 14.247 -5.703 6.606 1.00 94.94 206 GLY A C 1
ATOM 1581 O O . GLY A 1 206 ? 13.800 -6.758 7.060 1.00 94.94 206 GLY A O 1
ATOM 1582 N N . ALA A 1 207 ? 14.054 -5.301 5.356 1.00 97.06 207 ALA A N 1
ATOM 1583 C CA . ALA A 1 207 ? 13.371 -6.056 4.318 1.00 97.06 207 ALA A CA 1
ATOM 1584 C C . ALA A 1 207 ? 14.245 -6.167 3.069 1.00 97.06 207 ALA A C 1
ATOM 1586 O O . ALA A 1 207 ? 15.129 -5.348 2.833 1.00 97.06 207 ALA A O 1
ATOM 1587 N N . ALA A 1 208 ? 13.978 -7.183 2.249 1.00 97.38 208 ALA A N 1
ATOM 1588 C CA . ALA A 1 208 ? 14.685 -7.405 0.996 1.00 97.38 208 ALA A CA 1
ATOM 1589 C C . ALA A 1 208 ? 13.712 -7.696 -0.149 1.00 97.38 208 ALA A C 1
ATOM 1591 O O . ALA A 1 208 ? 12.686 -8.351 0.038 1.00 97.38 208 ALA A O 1
ATOM 1592 N N . GLN A 1 209 ? 14.069 -7.245 -1.349 1.00 98.12 209 GLN A N 1
ATOM 1593 C CA . GLN A 1 209 ? 13.351 -7.520 -2.588 1.00 98.12 209 GLN A CA 1
ATOM 1594 C C . GLN A 1 209 ? 14.326 -8.115 -3.604 1.00 98.12 209 GLN A C 1
ATOM 1596 O O . GLN A 1 209 ? 15.364 -7.531 -3.914 1.00 98.12 209 GLN A O 1
ATOM 1601 N N . GLY A 1 210 ? 13.978 -9.290 -4.127 1.00 97.75 210 GLY A N 1
ATOM 1602 C CA . GLY A 1 210 ? 14.711 -9.961 -5.195 1.00 97.75 210 GLY A CA 1
ATOM 1603 C C . GLY A 1 210 ? 13.913 -9.963 -6.494 1.00 97.75 210 GLY A C 1
ATOM 1604 O O . GLY A 1 210 ? 12.712 -10.231 -6.476 1.00 97.75 210 GLY A O 1
ATOM 1605 N N . PHE A 1 211 ? 14.564 -9.693 -7.623 1.00 98.19 211 PHE A N 1
ATOM 1606 C CA . PHE A 1 211 ? 13.939 -9.766 -8.944 1.00 98.19 211 PHE A CA 1
ATOM 1607 C C . PHE A 1 211 ? 14.933 -10.162 -10.040 1.00 98.19 211 PHE A C 1
ATOM 1609 O O . PHE A 1 211 ? 16.149 -10.054 -9.884 1.00 98.19 211 PHE A O 1
ATOM 1616 N N . SER A 1 212 ? 14.395 -10.624 -11.171 1.00 97.94 212 SER A N 1
ATOM 1617 C CA . SER A 1 21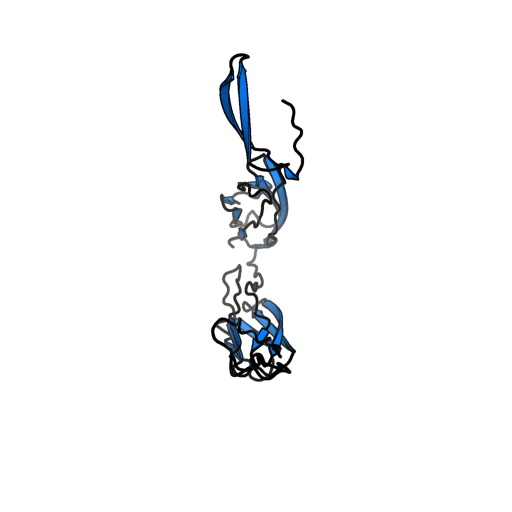2 ? 15.166 -10.901 -12.384 1.00 97.94 212 SER A CA 1
ATOM 1618 C C . SER A 1 212 ? 14.958 -9.773 -13.387 1.00 97.94 212 SER A C 1
ATOM 1620 O O . SER A 1 212 ? 13.824 -9.507 -13.781 1.00 97.94 212 SER A O 1
ATOM 1622 N N . LEU A 1 213 ? 16.045 -9.160 -13.843 1.00 98.06 213 LEU A N 1
ATOM 1623 C CA . LEU A 1 213 ? 16.048 -8.182 -14.926 1.00 98.06 213 LEU A CA 1
ATOM 1624 C C . LEU A 1 213 ? 16.558 -8.842 -16.207 1.00 98.06 213 LEU A C 1
ATOM 1626 O O . LEU A 1 213 ? 17.687 -9.329 -16.251 1.00 98.06 213 LEU A O 1
ATOM 1630 N N . GLN A 1 214 ? 15.737 -8.853 -17.253 1.00 97.69 214 GLN A N 1
ATOM 1631 C CA . GLN A 1 214 ? 16.162 -9.254 -18.589 1.00 97.69 214 GLN A CA 1
ATOM 1632 C C . GLN A 1 214 ? 16.682 -8.034 -19.351 1.00 97.69 214 GLN A C 1
ATOM 1634 O O . GLN A 1 214 ? 15.904 -7.180 -19.779 1.00 97.69 214 GLN A O 1
ATOM 1639 N N . ALA A 1 215 ? 17.991 -7.982 -19.561 1.00 96.62 215 ALA A N 1
ATOM 1640 C CA . ALA A 1 215 ? 18.601 -7.057 -20.501 1.00 96.62 215 ALA A CA 1
ATOM 1641 C C . ALA A 1 215 ? 18.624 -7.705 -21.892 1.00 96.62 215 ALA A C 1
ATOM 1643 O O . ALA A 1 215 ? 19.082 -8.842 -22.044 1.00 96.62 215 ALA A O 1
ATOM 1644 N N . PHE A 1 216 ? 18.102 -7.013 -22.898 1.00 93.62 216 PHE A N 1
ATOM 1645 C CA . PHE A 1 216 ? 18.014 -7.521 -24.265 1.00 93.62 216 PHE A CA 1
ATOM 1646 C C . PHE A 1 216 ? 18.439 -6.454 -25.268 1.00 93.62 216 PHE A C 1
ATOM 1648 O O . PHE A 1 216 ? 18.248 -5.264 -25.031 1.00 93.62 216 PHE A O 1
ATOM 1655 N N . ASP A 1 217 ? 18.999 -6.889 -26.391 1.00 91.38 217 ASP A N 1
ATOM 1656 C CA . ASP A 1 217 ? 19.277 -5.997 -27.509 1.00 91.38 217 ASP A CA 1
ATOM 1657 C C . ASP A 1 217 ? 17.967 -5.762 -28.261 1.00 91.38 217 ASP A C 1
ATOM 1659 O O . ASP A 1 217 ? 17.405 -6.692 -28.839 1.00 91.38 217 ASP A O 1
ATOM 1663 N N . ASN A 1 218 ? 17.453 -4.535 -28.232 1.00 84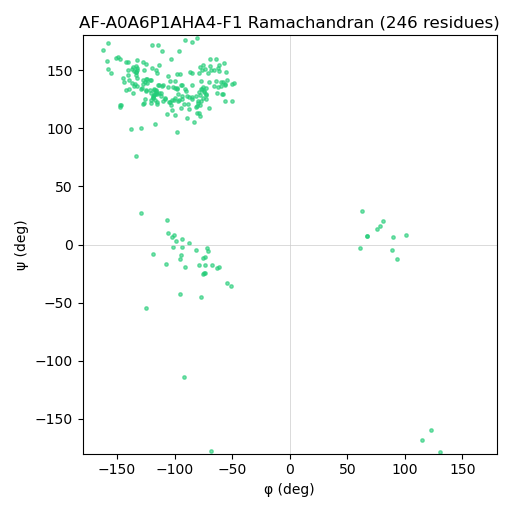.00 218 ASN A N 1
ATOM 1664 C CA . ASN A 1 218 ? 16.290 -4.178 -29.032 1.00 84.00 218 ASN A CA 1
ATOM 1665 C C . ASN A 1 218 ? 16.746 -3.836 -30.456 1.00 84.00 218 ASN A C 1
ATOM 1667 O O . ASN A 1 218 ? 17.340 -2.780 -30.694 1.00 84.00 218 ASN A O 1
ATOM 1671 N N . LEU A 1 219 ? 16.509 -4.739 -31.404 1.00 81.69 219 LEU A N 1
ATOM 1672 C CA . LEU A 1 219 ? 16.878 -4.532 -32.802 1.00 81.69 219 LEU A CA 1
ATOM 1673 C C . LEU A 1 219 ? 15.685 -3.980 -33.594 1.00 81.69 219 LEU A C 1
ATOM 1675 O O . LEU A 1 219 ? 14.546 -4.320 -33.302 1.00 81.69 219 LEU A O 1
ATOM 1679 N N . PRO A 1 220 ? 15.910 -3.119 -34.604 1.00 81.69 220 PRO A N 1
ATOM 1680 C CA . PRO A 1 220 ? 14.820 -2.649 -35.447 1.00 81.69 220 PRO A CA 1
ATOM 1681 C C . PRO A 1 220 ? 14.223 -3.803 -36.276 1.00 81.69 220 PRO A C 1
ATOM 1683 O O . PRO A 1 220 ? 14.973 -4.686 -36.711 1.00 81.69 220 PRO A O 1
ATOM 1686 N N . PRO A 1 221 ? 12.921 -3.739 -36.618 1.00 86.19 221 PRO A N 1
ATOM 1687 C CA . PRO A 1 221 ? 12.304 -4.697 -37.523 1.00 86.19 221 PRO A CA 1
ATOM 1688 C C . PRO A 1 221 ? 13.029 -4.764 -38.869 1.00 86.19 221 PRO A C 1
ATOM 1690 O O . PRO A 1 221 ? 13.358 -3.743 -39.483 1.00 86.19 221 PRO A O 1
ATOM 1693 N N . VAL A 1 222 ? 13.227 -5.979 -39.371 1.00 88.94 222 VAL A N 1
ATOM 1694 C CA . VAL A 1 222 ? 13.905 -6.251 -40.638 1.00 88.94 222 VAL A CA 1
ATOM 1695 C C . VAL A 1 222 ? 12.875 -6.633 -41.696 1.00 88.94 222 VAL A C 1
ATOM 1697 O O . VAL A 1 222 ? 12.142 -7.610 -41.548 1.00 88.94 222 VAL A O 1
ATOM 1700 N N . ILE A 1 223 ? 12.847 -5.892 -42.809 1.00 90.12 223 ILE A N 1
ATOM 1701 C CA . ILE A 1 223 ? 12.070 -6.274 -43.997 1.00 90.12 223 ILE A CA 1
ATOM 1702 C C . ILE A 1 223 ? 12.770 -7.449 -44.686 1.00 90.12 223 ILE A C 1
ATOM 1704 O O . ILE A 1 223 ? 13.938 -7.354 -45.059 1.00 90.12 223 ILE A O 1
ATOM 1708 N N . ASN A 1 224 ? 12.037 -8.539 -44.900 1.00 87.88 224 ASN A N 1
ATOM 1709 C CA . ASN A 1 224 ? 12.521 -9.774 -45.518 1.00 87.88 224 ASN A CA 1
ATOM 1710 C C . ASN A 1 224 ? 11.624 -10.251 -46.676 1.00 87.88 224 ASN A C 1
ATOM 1712 O O . ASN A 1 224 ? 11.576 -11.445 -46.978 1.00 87.88 224 ASN A O 1
ATOM 1716 N N . SER A 1 225 ? 10.917 -9.330 -47.340 1.00 87.88 225 SER A N 1
ATOM 1717 C CA . SER A 1 225 ? 10.163 -9.622 -48.565 1.00 87.88 225 SER A CA 1
ATOM 1718 C C . SER A 1 225 ? 11.018 -10.363 -49.597 1.00 87.88 225 SER A C 1
ATOM 1720 O O . SER A 1 225 ? 12.046 -9.859 -50.042 1.00 87.88 225 SER A O 1
ATOM 1722 N N . ALA A 1 226 ? 10.556 -11.537 -50.037 1.00 81.00 226 ALA A N 1
ATOM 1723 C CA . ALA A 1 226 ? 11.237 -12.329 -51.065 1.00 81.00 226 ALA A CA 1
ATOM 1724 C C . ALA A 1 226 ? 11.092 -11.741 -52.486 1.00 81.00 226 ALA A C 1
ATOM 1726 O O . ALA A 1 226 ? 11.846 -12.100 -53.389 1.00 81.00 226 ALA A O 1
ATOM 1727 N N . SER A 1 227 ? 10.116 -10.853 -52.700 1.00 83.12 227 SER A N 1
ATOM 1728 C CA . SER A 1 227 ? 9.823 -10.224 -53.992 1.00 83.12 227 SER A CA 1
ATOM 1729 C C . SER A 1 227 ? 10.315 -8.779 -54.057 1.00 83.12 227 SER A C 1
ATOM 1731 O O . SER A 1 227 ? 10.142 -8.025 -53.105 1.00 83.12 227 SER A O 1
ATOM 1733 N N . ILE A 1 228 ? 10.853 -8.369 -55.209 1.00 83.56 228 ILE A N 1
ATOM 1734 C CA . ILE A 1 228 ? 11.204 -6.970 -55.497 1.00 83.56 228 ILE A CA 1
ATOM 1735 C C . ILE A 1 228 ? 9.910 -6.187 -55.797 1.00 83.56 228 ILE A C 1
ATOM 1737 O O . ILE A 1 228 ? 9.092 -6.680 -56.581 1.00 83.56 228 ILE A O 1
ATOM 1741 N N . PRO A 1 229 ? 9.700 -4.985 -55.221 1.00 88.81 229 PRO A N 1
ATOM 1742 C CA . PRO A 1 229 ? 8.507 -4.188 -55.492 1.00 88.81 229 PRO A CA 1
ATOM 1743 C C . PRO A 1 229 ? 8.416 -3.792 -56.975 1.00 88.81 229 PRO A C 1
ATOM 1745 O O . PRO A 1 229 ? 9.421 -3.359 -57.550 1.00 88.81 229 PRO A O 1
ATOM 1748 N N . PRO A 1 230 ? 7.233 -3.896 -57.613 1.00 86.94 230 PRO A N 1
ATOM 1749 C CA . PRO A 1 230 ? 7.042 -3.400 -58.971 1.00 86.94 230 PRO A CA 1
ATOM 1750 C C . PRO A 1 230 ? 7.353 -1.900 -59.046 1.00 86.94 230 PRO A C 1
ATOM 1752 O O . PRO A 1 230 ? 6.830 -1.109 -58.270 1.00 86.94 230 PRO A O 1
ATOM 1755 N N . THR A 1 231 ? 8.187 -1.478 -59.994 1.00 90.81 231 THR A N 1
ATOM 1756 C CA . THR A 1 231 ? 8.572 -0.058 -60.134 1.00 90.81 231 THR A CA 1
ATOM 1757 C C . THR A 1 231 ? 7.698 0.716 -61.118 1.00 90.81 231 THR A C 1
ATOM 1759 O O . THR A 1 231 ? 7.883 1.916 -61.307 1.00 90.81 231 THR A O 1
ATOM 1762 N N . THR A 1 232 ? 6.738 0.046 -61.758 1.00 88.88 232 THR A N 1
ATOM 1763 C CA . THR A 1 232 ? 5.810 0.646 -62.722 1.00 88.88 232 THR A CA 1
ATOM 1764 C C . THR A 1 232 ? 4.407 0.071 -62.537 1.00 88.88 232 THR A C 1
ATOM 1766 O O . THR A 1 232 ? 4.240 -1.100 -62.196 1.00 88.88 232 THR A O 1
ATOM 1769 N N . VAL A 1 233 ? 3.385 0.900 -62.755 1.00 91.44 233 VAL A N 1
ATOM 1770 C CA . VAL A 1 233 ? 1.975 0.493 -62.789 1.00 91.44 233 VAL A CA 1
ATOM 1771 C C . VAL A 1 233 ? 1.249 1.311 -63.853 1.00 91.44 233 VAL A C 1
ATOM 1773 O O . VAL A 1 233 ? 1.513 2.502 -64.020 1.00 91.44 233 VAL A O 1
ATOM 1776 N N . ASN A 1 234 ? 0.357 0.669 -64.606 1.00 92.50 234 ASN A N 1
ATOM 1777 C CA . ASN A 1 234 ? -0.425 1.343 -65.639 1.00 92.50 234 ASN A CA 1
ATOM 1778 C C . ASN A 1 234 ? -1.480 2.265 -65.014 1.00 92.50 234 ASN A C 1
ATOM 1780 O O . ASN A 1 234 ? -2.055 1.954 -63.970 1.00 92.50 234 ASN A O 1
ATOM 1784 N N . LEU A 1 235 ? -1.779 3.376 -65.691 1.00 83.94 235 LEU A N 1
ATOM 1785 C CA . LEU A 1 235 ? -2.833 4.303 -65.282 1.00 83.94 235 LEU A CA 1
ATOM 1786 C C . LEU A 1 235 ? -4.177 3.561 -65.159 1.00 83.94 235 LEU A C 1
ATOM 1788 O O . LEU A 1 235 ? -4.632 2.933 -66.112 1.00 83.94 235 LEU A O 1
ATOM 1792 N N . GLY A 1 236 ? -4.796 3.631 -63.979 1.00 88.62 236 GLY A N 1
ATOM 1793 C CA . GLY A 1 236 ? -6.055 2.946 -63.664 1.00 88.62 236 GLY A CA 1
ATOM 1794 C C . GLY A 1 236 ? -5.912 1.519 -63.115 1.00 88.62 236 GLY A C 1
ATOM 1795 O O . GLY A 1 236 ? -6.917 0.938 -62.714 1.00 88.62 236 GLY A O 1
ATOM 1796 N N . ALA A 1 237 ? -4.701 0.953 -63.049 1.00 91.56 237 ALA A N 1
ATOM 1797 C CA . ALA A 1 237 ? -4.463 -0.339 -62.406 1.00 91.56 237 ALA A CA 1
ATOM 1798 C C . ALA A 1 237 ? -4.215 -0.191 -60.893 1.00 91.56 237 ALA A C 1
ATOM 1800 O O . ALA A 1 237 ? -3.649 0.798 -60.428 1.00 91.56 237 ALA A O 1
ATOM 1801 N N . VAL A 1 238 ? -4.622 -1.199 -60.115 1.00 87.19 238 VAL A N 1
ATOM 1802 C CA . VAL A 1 238 ? -4.362 -1.256 -58.668 1.00 87.19 238 VAL A CA 1
ATOM 1803 C C . VAL A 1 238 ? -2.918 -1.700 -58.435 1.00 87.19 238 VAL A C 1
ATOM 1805 O O . VAL A 1 238 ? -2.540 -2.803 -58.826 1.00 87.19 238 VAL A O 1
ATOM 1808 N N . TYR A 1 239 ? -2.126 -0.863 -57.765 1.00 90.69 239 TYR A N 1
ATOM 1809 C CA . TYR A 1 239 ? -0.790 -1.225 -57.297 1.00 90.69 239 TYR A CA 1
ATOM 1810 C C . TYR A 1 239 ? -0.887 -2.084 -56.029 1.00 90.69 239 TYR A C 1
ATOM 1812 O O . TYR A 1 239 ? -1.567 -1.705 -55.074 1.00 90.69 239 TYR A O 1
ATOM 1820 N N . ARG A 1 240 ? -0.209 -3.236 -56.012 1.00 84.56 240 ARG A N 1
ATOM 1821 C CA . ARG A 1 240 ? -0.082 -4.112 -54.838 1.00 84.56 240 ARG A CA 1
ATOM 1822 C C . ARG A 1 240 ? 1.363 -4.572 -54.705 1.00 84.56 240 ARG A C 1
ATOM 1824 O O . ARG A 1 240 ? 1.980 -4.956 -55.695 1.00 84.56 240 ARG A O 1
ATOM 1831 N N . TYR A 1 241 ? 1.868 -4.542 -53.482 1.00 89.81 241 TYR A N 1
ATOM 1832 C CA . TYR A 1 241 ? 3.159 -5.099 -53.114 1.00 89.81 241 TYR A CA 1
ATOM 1833 C C . TYR A 1 241 ? 3.053 -5.634 -51.688 1.00 89.81 241 TYR A C 1
ATOM 1835 O O . TYR A 1 241 ? 2.730 -4.873 -50.775 1.00 89.81 241 TYR A O 1
ATOM 1843 N N . ASP A 1 242 ? 3.295 -6.931 -51.520 1.00 88.44 242 ASP A N 1
ATOM 1844 C CA . ASP A 1 242 ? 3.236 -7.580 -50.215 1.00 88.44 242 ASP A CA 1
ATOM 1845 C C . ASP A 1 242 ? 4.580 -7.408 -49.496 1.00 88.44 242 ASP A C 1
ATOM 1847 O O . ASP A 1 242 ? 5.648 -7.743 -50.019 1.00 88.44 242 ASP A O 1
ATOM 1851 N N . VAL A 1 243 ? 4.528 -6.861 -48.282 1.00 90.19 243 VAL A N 1
ATOM 1852 C CA . VAL A 1 243 ? 5.703 -6.688 -47.426 1.00 90.19 243 VAL A CA 1
ATOM 1853 C C . VAL A 1 243 ? 5.732 -7.805 -46.394 1.00 90.19 243 VAL A C 1
ATOM 1855 O O . VAL A 1 243 ? 4.760 -8.005 -45.672 1.00 90.19 243 VAL A O 1
ATOM 1858 N N . SER A 1 244 ? 6.849 -8.524 -46.317 1.00 89.00 244 SER A N 1
ATOM 1859 C CA . SER A 1 244 ? 7.167 -9.396 -45.187 1.00 89.00 244 SER A CA 1
ATOM 1860 C C . SER A 1 244 ? 8.242 -8.720 -44.348 1.00 89.00 244 SER A C 1
ATOM 1862 O O . SER A 1 244 ? 9.200 -8.162 -44.889 1.00 89.00 244 SER A O 1
ATOM 1864 N N . ALA A 1 245 ? 8.062 -8.739 -43.034 1.00 88.81 245 ALA A N 1
ATOM 1865 C CA . ALA A 1 245 ? 9.040 -8.260 -42.074 1.00 88.81 245 ALA A CA 1
ATOM 1866 C C . ALA A 1 245 ? 9.027 -9.168 -40.843 1.00 88.81 245 ALA A C 1
ATOM 1868 O O . ALA A 1 245 ? 8.022 -9.829 -40.569 1.00 88.81 245 ALA A O 1
ATOM 1869 N N . PHE A 1 246 ? 10.130 -9.182 -40.102 1.00 86.12 246 PHE A N 1
ATOM 1870 C CA . PHE A 1 246 ? 10.199 -9.792 -38.778 1.00 86.12 246 PHE A CA 1
ATOM 1871 C C . PHE A 1 246 ? 10.882 -8.836 -37.800 1.00 86.12 246 PHE A C 1
ATOM 1873 O O . PHE A 1 246 ? 11.717 -8.030 -38.211 1.00 86.12 246 PHE A O 1
ATOM 1880 N N . ASP A 1 247 ? 10.500 -8.922 -36.531 1.00 80.69 247 ASP A N 1
ATOM 1881 C CA . ASP A 1 247 ? 11.117 -8.180 -35.433 1.00 80.69 247 ASP A CA 1
ATOM 1882 C C . ASP A 1 247 ? 12.044 -9.145 -34.666 1.00 80.69 247 ASP A C 1
ATOM 1884 O O . ASP A 1 247 ? 11.530 -10.175 -34.207 1.00 80.69 247 ASP A O 1
ATOM 1888 N N . PRO A 1 248 ? 13.375 -8.926 -34.650 1.00 67.56 248 PRO A N 1
ATOM 1889 C CA . PRO A 1 248 ? 14.340 -9.866 -34.072 1.00 67.56 248 PRO A CA 1
ATOM 1890 C C . PRO A 1 248 ? 14.349 -9.980 -32.549 1.00 67.56 248 PRO A C 1
ATOM 1892 O O . PRO A 1 248 ? 14.143 -8.961 -31.860 1.00 67.56 248 PRO A O 1
#

Solvent-accessible surface area (backbone atoms only — not comparable to full-atom values): 15033 Å² total; per-residue (Å²): 138,89,84,82,84,55,84,91,48,54,46,82,42,84,46,77,50,75,52,66,52,100,84,71,54,68,52,76,50,76,51,78,47,76,38,77,74,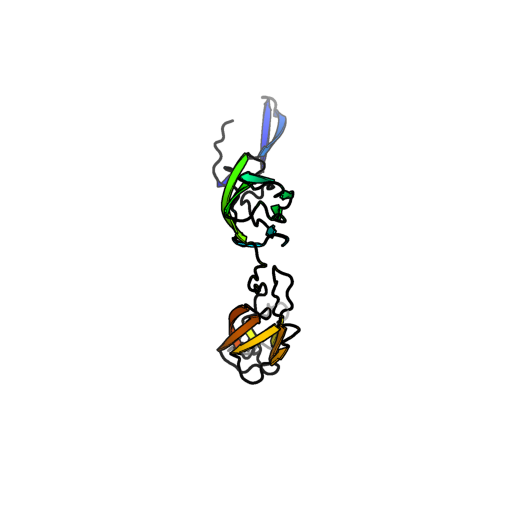82,87,63,51,39,45,78,77,55,80,80,79,49,65,47,14,42,79,39,75,46,72,46,68,58,42,67,52,36,92,82,66,53,63,70,44,50,46,76,62,51,62,62,90,80,57,45,67,40,81,78,28,41,32,42,34,63,42,48,83,90,55,56,41,83,39,60,37,26,40,37,37,29,34,84,89,68,40,61,35,76,52,74,50,61,34,38,30,35,92,55,87,69,87,67,52,36,44,75,75,55,80,80,80,48,66,43,45,31,94,37,66,47,74,45,70,57,41,67,50,45,86,82,67,58,68,63,40,36,44,78,77,39,64,58,87,81,52,47,64,40,39,75,73,28,42,33,40,26,72,69,41,63,74,45,79,37,63,35,29,37,35,38,26,50,88,83,44,54,36,73,53,74,50,61,34,38,22,38,76,82,55,75,70,44,78,65,46,91,64,81,74,78,90,74,78,60,93,92,60,85,85,80,74,84,82,39,68,50,74,107

Radius of gyration: 31.19 Å; Cα contacts (8 Å, |Δi|>4): 524; chains: 1; bounding box: 88×22×97 Å

pLDDT: mean 93.99, std 5.01, range [67.56, 98.69]

Sequence (248 aa):
MSWQPTPNSIGTHQVKIQLSDHLGLSTTQEFTLEVKGINTPPQIHSTPITSTSIDQAYTYQIAATDIDNDPLTYTLGSAPDNLTINEFGQISWTPQLTQIGNHEITVMVSDTVGATTTQTYNLVVQSTPINHPPTITSTPIQRVDTNSTYTYLIIAEDLDGDTLNYELINAPPQMTLDETTGELLWSNPVPGNHQIIIAVNDGNLGAAQGFSLQAFDNLPPVINSASIPPTTVNLGAVYRYDVSAFDP